Protein AF-A0A969GBA4-F1 (afdb_monomer_lite)

Radius of gyration: 30.05 Å; chains: 1; bounding box: 67×34×83 Å

Sequence (196 aa):
MVFKDVFKRFFGKTKKDKKVIQAEMKKKATQITMPNPDDYNVLELNAWTFQEGYANRLFYDEDATKSLKKVFWIIVSLLLLFVLLPTLNLINLNISRIMERSSEIGVRKAFGASSGNILVQFVFENVILTIIGGVIGFVLAFFLIQTINNSQALGNVVLQFNGIVFIYSLLICLIFGICRELFLRIECRKCRFRKR

Secondary structure (DSSP, 8-state):
-HHHHHHHHHS---HHHHHHHHHHHHHHHTT---S-TTT----------HHHHHHHHHH--S-HHHHHHHHHHHHHHHHHHHHHHHHHHHHHHHHHHHHHHHHHHHHHHHTT--HHHHHHHHHHHHHHHHHHHHHHHHHHHHHHHHHHHHTTTTTT-PPPP-HHHHHHHHHHHHHHHHHHHHHHHHHHHHGGG---

Structure (mmCIF, N/CA/C/O backbone):
data_AF-A0A969GBA4-F1
#
_entry.id   AF-A0A969GBA4-F1
#
loop_
_atom_site.group_PDB
_atom_site.id
_atom_site.type_symbol
_atom_site.label_atom_id
_atom_site.label_alt_id
_atom_site.label_comp_id
_atom_site.label_asym_id
_atom_site.label_entity_id
_atom_site.label_seq_id
_atom_site.pdbx_PDB_ins_code
_atom_site.Cartn_x
_atom_site.Cartn_y
_atom_site.Cartn_z
_atom_site.occupancy
_atom_site.B_iso_or_equiv
_atom_site.auth_seq_id
_atom_site.auth_comp_id
_atom_site.auth_asym_id
_atom_site.auth_atom_id
_atom_site.pdbx_PDB_model_num
ATOM 1 N N . MET A 1 1 ? 8.559 -18.495 -38.859 1.00 39.34 1 MET A N 1
ATOM 2 C CA . MET A 1 1 ? 9.531 -18.904 -37.815 1.00 39.34 1 MET A CA 1
ATOM 3 C C . MET A 1 1 ? 10.674 -17.891 -37.672 1.00 39.34 1 MET A C 1
ATOM 5 O O . MET A 1 1 ? 10.869 -17.392 -36.576 1.00 39.34 1 MET A O 1
ATOM 9 N N . VAL A 1 2 ? 11.298 -17.454 -38.775 1.00 39.62 2 VAL A N 1
ATOM 10 C CA . VAL A 1 2 ? 12.411 -16.471 -38.832 1.00 39.62 2 VAL A CA 1
ATOM 11 C C . VAL A 1 2 ? 12.137 -15.118 -38.144 1.00 39.62 2 VAL A C 1
ATOM 13 O O . VAL A 1 2 ? 13.010 -14.567 -37.481 1.00 39.62 2 VAL A O 1
ATOM 16 N N . PHE A 1 3 ? 10.914 -14.586 -38.235 1.00 30.77 3 PHE A N 1
ATOM 17 C CA . PHE A 1 3 ? 10.592 -13.259 -37.685 1.00 30.77 3 PHE A CA 1
ATOM 18 C C . PHE A 1 3 ? 10.602 -13.219 -36.146 1.00 30.77 3 PHE A C 1
ATOM 20 O O . PHE A 1 3 ? 10.960 -12.209 -35.547 1.00 30.77 3 PHE A O 1
ATOM 27 N N . LYS A 1 4 ? 10.274 -14.344 -35.493 1.00 37.69 4 LYS A N 1
ATOM 28 C CA . LYS A 1 4 ? 10.294 -14.461 -34.027 1.00 37.69 4 LYS A CA 1
ATOM 29 C C . LYS A 1 4 ? 11.730 -14.461 -33.497 1.00 37.69 4 LYS A C 1
ATOM 31 O O . LYS A 1 4 ? 11.980 -13.882 -32.446 1.00 37.69 4 LYS A O 1
ATOM 36 N N . ASP A 1 5 ? 12.665 -15.040 -34.251 1.00 39.09 5 ASP A N 1
ATOM 37 C CA . ASP A 1 5 ? 14.082 -15.094 -33.885 1.00 39.09 5 ASP A CA 1
ATOM 38 C C . ASP A 1 5 ? 14.785 -13.751 -34.085 1.00 39.09 5 ASP A C 1
ATOM 40 O O . ASP A 1 5 ? 15.557 -13.343 -33.222 1.00 39.09 5 ASP A O 1
ATOM 44 N N . VAL A 1 6 ? 14.461 -13.009 -35.150 1.00 44.44 6 VAL A N 1
ATOM 45 C CA . VAL A 1 6 ? 14.983 -11.646 -35.368 1.00 44.44 6 VAL A CA 1
ATOM 46 C C . VAL A 1 6 ? 14.449 -10.678 -34.309 1.00 44.44 6 VAL A C 1
ATOM 48 O O . VAL A 1 6 ? 15.215 -9.911 -33.726 1.00 44.44 6 VAL A O 1
ATOM 51 N N . PHE A 1 7 ? 13.159 -10.772 -33.978 1.00 38.28 7 PHE A N 1
ATOM 52 C CA . PHE A 1 7 ? 12.535 -9.940 -32.947 1.00 38.28 7 PHE A CA 1
ATOM 53 C C . PHE A 1 7 ? 13.077 -10.251 -31.539 1.00 38.28 7 PHE A C 1
ATOM 55 O O . PHE A 1 7 ? 13.309 -9.346 -30.739 1.00 38.28 7 PHE A O 1
ATOM 62 N N . LYS A 1 8 ? 13.371 -11.527 -31.253 1.00 42.00 8 LYS A N 1
ATOM 63 C CA . LYS A 1 8 ? 14.019 -11.975 -30.009 1.00 42.00 8 LYS A CA 1
ATOM 64 C C . LYS A 1 8 ? 15.491 -11.550 -29.924 1.00 42.00 8 LYS A C 1
ATOM 66 O O . LYS A 1 8 ? 15.971 -11.287 -28.826 1.00 42.00 8 LYS A O 1
ATOM 71 N N . ARG A 1 9 ? 16.179 -11.416 -31.066 1.00 46.94 9 ARG A N 1
ATOM 72 C CA . ARG A 1 9 ? 17.546 -10.870 -31.170 1.00 46.94 9 ARG A CA 1
ATOM 73 C C . ARG A 1 9 ? 17.597 -9.361 -30.914 1.00 46.94 9 ARG A C 1
ATOM 75 O O . ARG A 1 9 ? 18.563 -8.890 -30.328 1.00 46.94 9 ARG A O 1
ATOM 82 N N . PHE A 1 10 ? 16.553 -8.624 -31.303 1.00 47.62 10 PHE A N 1
ATOM 83 C CA . PHE A 1 10 ? 16.448 -7.176 -31.075 1.00 47.62 10 PHE A CA 1
ATOM 84 C C . PHE A 1 10 ? 15.979 -6.817 -29.651 1.00 47.62 10 PHE A C 1
ATOM 86 O O . PHE A 1 10 ? 16.410 -5.809 -29.099 1.00 47.62 10 PHE A O 1
ATOM 93 N N . PHE A 1 11 ? 15.149 -7.661 -29.023 1.00 44.03 11 PHE A N 1
ATOM 94 C CA . PHE A 1 11 ? 14.603 -7.453 -27.669 1.00 44.03 11 PHE A CA 1
ATOM 95 C C . PHE A 1 11 ? 15.148 -8.431 -26.606 1.00 44.03 11 PHE A C 1
ATOM 97 O O . PHE A 1 11 ? 14.464 -8.757 -25.631 1.00 44.03 11 PHE A O 1
ATOM 104 N N . GLY A 1 12 ? 16.390 -8.900 -26.762 1.00 43.38 12 GLY A N 1
ATOM 105 C CA . GLY A 1 12 ? 17.057 -9.819 -25.833 1.00 43.38 12 GLY A CA 1
ATOM 106 C C . GLY A 1 12 ? 17.284 -9.214 -24.440 1.00 43.38 12 GLY A C 1
ATOM 107 O O . GLY A 1 12 ? 18.330 -8.641 -24.151 1.00 43.38 12 GLY A O 1
ATOM 108 N N . LYS A 1 13 ? 16.306 -9.365 -23.541 1.00 50.34 13 LYS A N 1
ATOM 109 C CA . LYS A 1 13 ? 16.325 -8.908 -22.135 1.00 50.34 13 LYS A CA 1
ATOM 110 C C . LYS A 1 13 ? 17.279 -9.688 -21.200 1.00 50.34 13 LYS A C 1
ATOM 112 O O . LYS A 1 13 ? 17.087 -9.649 -19.986 1.00 50.34 13 LYS A O 1
ATOM 117 N N . THR A 1 14 ? 18.317 -10.375 -21.691 1.00 53.00 14 THR A N 1
ATOM 118 C CA . THR A 1 14 ? 19.176 -11.214 -20.826 1.00 53.00 14 THR A CA 1
ATOM 119 C C . THR A 1 14 ? 20.644 -10.789 -20.847 1.00 53.00 14 THR A C 1
ATOM 121 O O . THR A 1 14 ? 21.271 -10.686 -21.896 1.00 53.00 14 THR A O 1
ATOM 124 N N . LYS A 1 15 ? 21.243 -10.641 -19.652 1.00 52.56 15 LYS A N 1
ATOM 125 C CA . LYS A 1 15 ? 22.675 -10.331 -19.425 1.00 52.56 15 LYS A CA 1
ATOM 126 C C . LYS A 1 15 ? 23.659 -11.216 -20.218 1.00 52.56 15 LYS A C 1
ATOM 128 O O . LYS A 1 15 ? 24.798 -10.807 -20.425 1.00 52.56 15 LYS A O 1
ATOM 133 N N . LYS A 1 16 ? 23.242 -12.422 -20.627 1.00 51.09 16 LYS A N 1
ATOM 134 C CA . LYS A 1 16 ? 24.045 -13.393 -21.391 1.00 51.09 16 LYS A CA 1
ATOM 135 C C . LYS A 1 16 ? 24.177 -12.998 -22.871 1.00 51.09 16 LYS A C 1
ATOM 137 O O . LYS A 1 16 ? 25.260 -13.144 -23.427 1.00 51.09 16 LYS A O 1
ATOM 142 N N . ASP A 1 17 ? 23.143 -12.384 -23.446 1.00 57.28 17 ASP A N 1
ATOM 143 C CA . ASP A 1 17 ? 23.136 -11.902 -24.835 1.00 57.28 17 ASP A CA 1
ATOM 144 C C . ASP A 1 17 ? 23.978 -10.631 -24.988 1.00 57.28 17 ASP A C 1
ATOM 146 O O . ASP A 1 17 ? 24.640 -10.441 -26.003 1.00 57.28 17 ASP A O 1
ATOM 150 N N . LYS A 1 18 ? 24.062 -9.807 -23.933 1.00 58.81 18 LYS A N 1
ATOM 151 C CA . LYS A 1 18 ? 24.903 -8.601 -23.903 1.00 58.81 18 LYS A CA 1
ATOM 152 C C . LYS A 1 18 ? 26.374 -8.899 -24.221 1.00 58.81 18 LYS A C 1
ATOM 154 O O . LYS A 1 18 ? 26.982 -8.186 -25.009 1.00 58.81 18 LYS A O 1
ATOM 159 N N . LYS A 1 19 ? 26.942 -9.967 -23.643 1.00 59.25 19 LYS A N 1
ATOM 160 C CA . LYS A 1 19 ? 28.342 -10.364 -23.892 1.00 59.25 19 LYS A CA 1
ATOM 161 C C . LYS A 1 19 ? 28.553 -10.897 -25.312 1.00 59.25 19 LYS A C 1
ATOM 163 O O . LYS A 1 19 ? 29.585 -10.627 -25.915 1.00 59.25 19 LYS A O 1
ATOM 168 N N . VAL A 1 20 ? 27.575 -11.633 -25.842 1.00 62.16 20 VAL A N 1
ATOM 169 C CA . VAL A 1 20 ? 27.612 -12.186 -27.206 1.00 62.16 20 VAL A CA 1
ATOM 170 C C . VAL A 1 20 ? 27.523 -11.062 -28.242 1.00 62.16 20 VAL A C 1
ATOM 172 O O . VAL A 1 20 ? 28.333 -11.019 -29.161 1.00 62.16 20 VAL A O 1
ATOM 175 N N . ILE A 1 21 ? 26.623 -10.097 -28.035 1.00 63.34 21 ILE A N 1
ATOM 176 C CA . ILE A 1 21 ? 26.469 -8.915 -28.893 1.00 63.34 21 ILE A CA 1
ATOM 177 C C . ILE A 1 21 ? 27.715 -8.024 -28.816 1.00 63.34 21 ILE A C 1
ATOM 179 O O . ILE A 1 21 ? 28.197 -7.566 -29.844 1.00 63.34 21 ILE A O 1
ATOM 183 N N . GLN A 1 22 ? 28.304 -7.829 -27.631 1.00 63.09 22 GLN A N 1
ATOM 184 C CA . GLN A 1 22 ? 29.576 -7.106 -27.487 1.00 63.09 22 GLN A CA 1
ATOM 185 C C . GLN A 1 22 ? 30.725 -7.789 -28.243 1.00 63.09 22 GLN A C 1
ATOM 187 O O . GLN A 1 22 ? 31.524 -7.111 -28.887 1.00 63.09 22 GLN A O 1
ATOM 192 N N . ALA A 1 23 ? 30.794 -9.122 -28.208 1.00 63.12 23 ALA A N 1
ATOM 193 C CA . ALA A 1 23 ? 31.804 -9.883 -28.937 1.00 63.12 23 ALA A CA 1
ATOM 194 C C . ALA A 1 23 ? 31.592 -9.834 -30.463 1.00 63.12 23 ALA A C 1
ATOM 196 O O . ALA A 1 23 ? 32.564 -9.690 -31.203 1.00 63.12 23 ALA A O 1
ATOM 197 N N . GLU A 1 24 ? 30.346 -9.911 -30.944 1.00 65.69 24 GLU A N 1
ATOM 198 C CA . GLU A 1 24 ? 30.012 -9.753 -32.369 1.00 65.69 24 GLU A CA 1
ATOM 199 C C . GLU A 1 24 ? 30.285 -8.325 -32.868 1.00 65.69 24 GLU A C 1
ATOM 201 O O . GLU A 1 24 ? 30.858 -8.153 -33.944 1.00 65.69 24 GLU A O 1
ATOM 206 N N . MET A 1 25 ? 29.947 -7.303 -32.076 1.00 63.03 25 MET A N 1
ATOM 207 C CA . MET A 1 25 ? 30.202 -5.897 -32.407 1.00 63.03 25 MET A CA 1
ATOM 208 C C . MET A 1 25 ? 31.697 -5.584 -32.422 1.00 63.03 25 MET A C 1
ATOM 210 O O . MET A 1 25 ? 32.155 -4.939 -33.356 1.00 63.03 25 MET A O 1
ATOM 214 N N . LYS A 1 26 ? 32.484 -6.105 -31.468 1.00 63.78 26 LYS A N 1
ATOM 215 C CA . LYS A 1 26 ? 33.948 -5.949 -31.468 1.00 63.78 26 LYS A CA 1
ATOM 216 C C . LYS A 1 26 ? 34.597 -6.623 -32.681 1.00 63.78 26 LYS A C 1
ATOM 218 O O . LYS A 1 26 ? 35.508 -6.053 -33.265 1.00 63.78 26 LYS A O 1
ATOM 223 N N . LYS A 1 27 ? 34.098 -7.794 -33.102 1.00 65.50 27 LYS A N 1
ATOM 224 C CA . LYS A 1 27 ? 34.557 -8.484 -34.324 1.00 65.50 27 LYS A CA 1
ATOM 225 C C . LYS A 1 27 ? 34.218 -7.716 -35.604 1.00 65.50 27 LYS A C 1
ATOM 227 O O . LYS A 1 27 ? 35.032 -7.685 -36.519 1.00 65.50 27 LYS A O 1
ATOM 232 N N . LYS A 1 28 ? 33.033 -7.099 -35.673 1.00 63.97 28 LYS A N 1
ATOM 233 C CA . LYS A 1 28 ? 32.628 -6.257 -36.812 1.00 63.97 28 LYS A CA 1
ATOM 234 C C . LYS A 1 28 ? 33.318 -4.891 -36.815 1.00 63.97 28 LYS A C 1
ATOM 236 O O . LYS A 1 28 ? 33.573 -4.369 -37.891 1.00 63.97 28 LYS A O 1
ATOM 241 N N . ALA A 1 29 ? 33.688 -4.356 -35.649 1.00 59.38 29 ALA A N 1
ATOM 242 C CA . ALA A 1 29 ? 34.478 -3.128 -35.519 1.00 59.38 29 ALA A CA 1
ATOM 243 C C . ALA A 1 29 ? 35.807 -3.218 -36.275 1.00 59.38 29 ALA A C 1
ATOM 245 O O . ALA A 1 29 ? 36.199 -2.278 -36.951 1.00 59.38 29 ALA A O 1
ATOM 246 N N . THR A 1 30 ? 36.476 -4.373 -36.192 1.00 61.00 30 THR A N 1
ATOM 247 C CA . THR A 1 30 ? 37.782 -4.617 -36.824 1.00 61.00 30 THR A CA 1
ATOM 248 C C . THR A 1 30 ? 37.711 -4.671 -38.354 1.00 61.00 30 THR A C 1
ATOM 250 O O . THR A 1 30 ? 38.740 -4.590 -39.011 1.00 61.00 30 THR A O 1
ATOM 253 N N . GLN A 1 31 ? 36.513 -4.808 -38.934 1.00 63.72 31 GLN A N 1
ATOM 254 C CA . GLN A 1 31 ? 36.308 -4.839 -40.387 1.00 63.72 31 GLN A CA 1
ATOM 255 C C . GLN A 1 31 ? 35.983 -3.463 -40.984 1.00 63.72 31 GLN A C 1
ATOM 257 O O . GLN A 1 31 ? 35.953 -3.330 -42.205 1.00 63.72 31 GLN A O 1
ATOM 262 N N . ILE A 1 32 ? 35.738 -2.443 -40.156 1.00 63.88 32 ILE A N 1
ATOM 263 C CA . ILE A 1 32 ? 35.467 -1.081 -40.620 1.00 63.88 32 ILE A CA 1
ATOM 264 C C . ILE A 1 32 ? 36.809 -0.349 -40.716 1.00 63.88 32 ILE A C 1
ATOM 266 O O . ILE A 1 32 ? 37.387 0.047 -39.708 1.00 63.88 32 ILE A O 1
ATOM 270 N N . THR A 1 33 ? 37.323 -0.185 -41.932 1.00 58.72 33 THR A N 1
ATOM 271 C CA . THR A 1 33 ? 38.502 0.647 -42.205 1.00 58.72 33 THR A CA 1
ATOM 272 C C . THR A 1 33 ? 38.154 2.120 -42.003 1.00 58.72 33 THR A C 1
ATOM 274 O O . THR A 1 33 ? 37.189 2.614 -42.589 1.00 58.72 33 THR A O 1
ATOM 277 N N . MET A 1 34 ? 38.924 2.817 -41.166 1.00 60.12 34 MET A N 1
ATOM 278 C CA . MET A 1 34 ? 38.710 4.233 -40.862 1.00 60.12 34 MET A CA 1
ATOM 279 C C . MET A 1 34 ? 39.123 5.089 -42.073 1.00 60.12 34 MET A C 1
ATOM 281 O O . MET A 1 34 ? 40.229 4.899 -42.575 1.00 60.12 34 MET A O 1
ATOM 285 N N . PRO A 1 35 ? 38.276 6.018 -42.556 1.00 60.31 35 PRO A N 1
ATOM 286 C CA . PRO A 1 35 ? 38.601 6.835 -43.723 1.00 60.31 35 PRO A CA 1
ATOM 287 C C . PRO A 1 35 ? 39.723 7.864 -43.493 1.00 60.31 35 PRO A C 1
ATOM 289 O O . PRO A 1 35 ? 40.278 8.342 -44.476 1.00 60.31 35 PRO A O 1
ATOM 292 N N . ASN A 1 36 ? 40.062 8.208 -42.241 1.00 59.12 36 ASN A N 1
ATOM 293 C CA . ASN A 1 36 ? 41.145 9.145 -41.919 1.00 59.12 36 ASN A CA 1
ATOM 294 C C . ASN A 1 36 ? 41.879 8.738 -40.616 1.00 59.12 36 ASN A C 1
ATOM 296 O O . ASN A 1 36 ? 41.303 8.905 -39.538 1.00 59.12 36 ASN A O 1
ATOM 300 N N . PRO A 1 37 ? 43.100 8.171 -40.686 1.00 60.78 37 PRO A N 1
ATOM 301 C CA . PRO A 1 37 ? 43.845 7.687 -39.516 1.00 60.78 37 PRO A CA 1
ATOM 302 C C . PRO A 1 37 ? 44.414 8.782 -38.601 1.00 60.78 37 PRO A C 1
ATOM 304 O O . PRO A 1 37 ? 44.716 8.486 -37.451 1.00 60.78 37 PRO A O 1
ATOM 307 N N . ASP A 1 38 ? 44.567 10.019 -39.086 1.00 61.66 38 ASP A N 1
ATOM 308 C CA . ASP A 1 38 ? 45.296 11.074 -38.360 1.00 61.66 38 ASP A CA 1
ATOM 309 C C . ASP A 1 38 ? 44.431 11.845 -37.342 1.00 61.66 38 ASP A C 1
ATOM 311 O O . ASP A 1 38 ? 44.957 12.398 -36.376 1.00 61.66 38 ASP A O 1
ATOM 315 N N . ASP A 1 39 ? 43.102 11.843 -37.509 1.00 57.78 39 ASP A N 1
ATOM 316 C CA . ASP A 1 39 ? 42.168 12.558 -36.621 1.00 57.78 39 ASP A CA 1
ATOM 317 C C . ASP A 1 39 ? 41.603 11.677 -35.490 1.00 57.78 39 ASP A C 1
ATOM 319 O O . ASP A 1 39 ? 41.188 12.184 -34.445 1.00 57.78 39 ASP A O 1
ATOM 323 N N . TYR A 1 40 ? 41.562 10.350 -35.677 1.00 53.66 40 TYR A N 1
ATOM 324 C CA . TYR A 1 40 ? 40.877 9.428 -34.764 1.00 53.66 40 TYR A CA 1
ATOM 325 C C . TYR A 1 40 ? 41.647 8.108 -34.594 1.00 53.66 40 TYR A C 1
ATOM 327 O O . TYR A 1 40 ? 41.654 7.258 -35.479 1.00 53.66 40 TYR A O 1
ATOM 335 N N . ASN A 1 41 ? 42.231 7.897 -33.408 1.00 58.00 41 ASN A N 1
ATOM 336 C CA . ASN A 1 41 ? 43.074 6.728 -33.105 1.00 58.00 41 ASN A CA 1
ATOM 337 C C . ASN A 1 41 ? 42.337 5.551 -32.434 1.00 58.00 41 ASN A C 1
ATOM 339 O O . ASN A 1 41 ? 42.910 4.472 -32.281 1.00 58.00 41 ASN A O 1
ATOM 343 N N . VAL A 1 42 ? 41.082 5.731 -32.006 1.00 57.47 42 VAL A N 1
ATOM 344 C CA . VAL A 1 42 ? 40.308 4.701 -31.293 1.00 57.47 42 VAL A CA 1
ATOM 345 C C . VAL A 1 42 ? 38.846 4.696 -31.735 1.00 57.47 42 VAL A C 1
ATOM 347 O O . VAL A 1 42 ? 38.196 5.735 -31.806 1.00 57.47 42 VAL A O 1
ATOM 350 N N . LEU A 1 43 ? 38.317 3.505 -32.025 1.00 58.00 43 LEU A N 1
ATOM 351 C CA . LEU A 1 43 ? 36.926 3.299 -32.434 1.00 58.00 43 LEU A CA 1
ATOM 352 C C . LEU A 1 43 ? 36.213 2.498 -31.339 1.00 58.00 43 LEU A C 1
ATOM 354 O O . LEU A 1 43 ? 36.243 1.265 -31.310 1.00 58.00 43 LEU A O 1
ATOM 358 N N . GLU A 1 44 ? 35.617 3.212 -30.384 1.00 57.31 44 GLU A N 1
ATOM 359 C CA . GLU A 1 44 ? 34.934 2.611 -29.238 1.00 57.31 44 GLU A CA 1
ATOM 360 C C . GLU A 1 44 ? 33.492 2.222 -29.580 1.00 57.31 44 GLU A C 1
ATOM 362 O O . GLU A 1 44 ? 32.548 3.006 -29.469 1.00 57.31 44 GLU A O 1
ATOM 367 N N . LEU A 1 45 ? 33.297 0.966 -29.989 1.00 59.00 45 LEU A N 1
ATOM 368 C CA . LEU A 1 45 ? 31.958 0.406 -30.158 1.00 59.00 45 LEU A CA 1
ATOM 369 C C . LEU A 1 45 ? 31.411 -0.096 -28.823 1.00 59.00 45 LEU A C 1
ATOM 371 O O . LEU A 1 45 ? 31.670 -1.219 -28.385 1.00 59.00 45 LEU A O 1
ATOM 375 N N . ASN A 1 46 ? 30.593 0.740 -28.199 1.00 61.38 46 ASN A N 1
ATOM 376 C CA . ASN A 1 46 ? 29.931 0.432 -26.945 1.00 61.38 46 ASN A CA 1
ATOM 377 C C . ASN A 1 46 ? 28.513 -0.116 -27.181 1.00 61.38 46 ASN A C 1
ATOM 379 O O . ASN A 1 46 ? 27.598 0.609 -27.561 1.00 61.38 46 ASN A O 1
ATOM 383 N N . ALA A 1 47 ? 28.293 -1.410 -26.921 1.00 62.69 47 ALA A N 1
ATOM 384 C CA . ALA A 1 47 ? 26.953 -2.013 -26.947 1.00 62.69 47 ALA A CA 1
ATOM 385 C C . ALA A 1 47 ? 26.234 -1.794 -25.603 1.00 62.69 47 ALA A C 1
ATOM 387 O O . ALA A 1 47 ? 26.067 -2.720 -24.798 1.00 62.69 47 ALA A O 1
ATOM 388 N N . TRP A 1 48 ? 25.880 -0.541 -25.321 1.00 63.47 48 TRP A N 1
ATOM 389 C CA . TRP A 1 48 ? 25.118 -0.179 -24.130 1.00 63.47 48 TRP A CA 1
ATOM 390 C C . TRP A 1 48 ? 23.651 -0.574 -24.273 1.00 63.47 48 TRP A C 1
ATOM 392 O O . TRP A 1 48 ? 23.046 -0.473 -25.339 1.00 63.47 48 TRP A O 1
ATOM 402 N N . THR A 1 49 ? 23.054 -1.005 -23.166 1.00 68.56 49 THR A N 1
ATOM 403 C CA . THR A 1 49 ? 21.593 -1.114 -23.086 1.00 68.56 49 THR A CA 1
ATOM 404 C C . THR A 1 49 ? 20.968 0.280 -22.982 1.00 68.56 49 THR A C 1
ATOM 406 O O . THR A 1 49 ? 21.621 1.218 -22.528 1.00 68.56 49 THR A O 1
ATOM 409 N N . PHE A 1 50 ? 19.688 0.429 -23.340 1.00 73.94 50 PHE A N 1
ATOM 410 C CA . PHE A 1 50 ? 18.971 1.710 -23.214 1.00 73.94 50 PHE A CA 1
ATOM 411 C C . PHE A 1 50 ? 19.122 2.337 -21.815 1.00 73.94 50 PHE A C 1
ATOM 413 O O . PHE A 1 50 ? 19.351 3.536 -21.684 1.00 73.94 50 PHE A O 1
ATOM 420 N N . GLN A 1 51 ? 19.066 1.507 -20.768 1.00 68.50 51 GLN A N 1
ATOM 421 C CA . GLN A 1 51 ? 19.216 1.941 -19.377 1.00 68.50 51 GLN A CA 1
ATOM 422 C C . GLN A 1 51 ? 20.636 2.422 -19.057 1.00 68.50 51 GLN A C 1
ATOM 424 O O . GLN A 1 51 ? 20.804 3.405 -18.343 1.00 68.50 51 GLN A O 1
ATOM 429 N N . GLU A 1 52 ? 21.656 1.748 -19.587 1.00 70.69 52 GLU A N 1
ATOM 430 C CA . GLU A 1 52 ? 23.058 2.139 -19.407 1.00 70.69 52 GLU A CA 1
ATOM 431 C C . GLU A 1 52 ? 23.384 3.416 -20.176 1.00 70.69 52 GLU A C 1
ATOM 433 O O . GLU A 1 52 ? 24.049 4.284 -19.627 1.00 70.69 52 GLU A O 1
ATOM 438 N N . GLY A 1 53 ? 22.861 3.573 -21.396 1.00 73.25 53 GLY A N 1
ATOM 439 C CA . GLY A 1 53 ? 23.018 4.800 -22.176 1.00 73.25 53 GLY A CA 1
ATOM 440 C C . GLY A 1 53 ? 22.330 5.999 -21.520 1.00 73.25 53 GLY A C 1
ATOM 441 O O . GLY A 1 53 ? 22.903 7.084 -21.460 1.00 73.25 53 GLY A O 1
ATOM 442 N N . TYR A 1 54 ? 21.130 5.804 -20.963 1.00 77.50 54 TYR A N 1
ATOM 443 C CA . TYR A 1 54 ? 20.443 6.850 -20.203 1.00 77.50 54 TYR A CA 1
ATOM 444 C C . TYR A 1 54 ? 21.206 7.223 -18.923 1.00 77.50 54 TYR A C 1
ATOM 446 O O . TYR A 1 54 ? 21.424 8.402 -18.652 1.00 77.50 54 TYR A O 1
ATOM 454 N N . ALA A 1 55 ? 21.675 6.228 -18.165 1.00 78.56 55 ALA A N 1
ATOM 455 C CA . ALA A 1 55 ? 22.453 6.464 -16.954 1.00 78.56 55 ALA A CA 1
ATOM 456 C C . ALA A 1 55 ? 23.812 7.123 -17.244 1.00 78.56 55 ALA A C 1
ATOM 458 O O . ALA A 1 55 ? 24.237 8.002 -16.499 1.00 78.56 55 ALA A O 1
ATOM 459 N N . ASN A 1 56 ? 24.488 6.729 -18.323 1.00 78.56 56 ASN A N 1
ATOM 460 C CA . ASN A 1 56 ? 25.757 7.321 -18.730 1.00 78.56 56 ASN A CA 1
ATOM 461 C C . ASN A 1 56 ? 25.584 8.784 -19.158 1.00 78.56 56 ASN A C 1
ATOM 463 O O . ASN A 1 56 ? 26.338 9.628 -18.696 1.00 78.56 56 ASN A O 1
ATOM 467 N N . ARG A 1 57 ? 24.533 9.126 -19.916 1.00 79.69 57 ARG A N 1
ATOM 468 C CA . ARG A 1 57 ? 24.241 10.530 -20.265 1.00 79.69 57 ARG A CA 1
ATOM 469 C C . ARG A 1 57 ? 23.994 11.429 -19.053 1.00 79.69 57 ARG A C 1
ATOM 471 O O . ARG A 1 57 ? 24.274 12.617 -19.130 1.00 79.69 57 ARG A O 1
ATOM 478 N N . LEU A 1 58 ? 23.474 10.876 -17.957 1.00 80.69 58 LEU A N 1
ATOM 479 C CA . LEU A 1 58 ? 23.231 11.624 -16.721 1.00 80.69 58 LEU A CA 1
ATOM 480 C C . LEU A 1 58 ? 24.496 11.836 -15.874 1.00 80.69 58 LEU A C 1
ATOM 482 O O . LEU A 1 58 ? 24.607 12.868 -15.222 1.00 80.69 58 LEU A O 1
ATOM 486 N N . PHE A 1 59 ? 25.420 10.869 -15.845 1.00 77.69 59 PHE A N 1
ATOM 487 C CA . PHE A 1 59 ? 26.567 10.872 -14.917 1.00 77.69 59 PHE A CA 1
ATOM 488 C C . PHE A 1 59 ? 27.945 10.934 -15.594 1.00 77.69 59 PHE A C 1
ATOM 490 O O . PHE A 1 59 ? 28.938 10.993 -14.878 1.00 77.69 59 PHE A O 1
ATOM 497 N N . TYR A 1 60 ? 27.993 10.897 -16.931 1.00 71.38 60 TYR A N 1
ATOM 498 C CA . TYR A 1 60 ? 29.174 10.988 -17.804 1.00 71.38 60 TYR A CA 1
ATOM 499 C C . TYR A 1 60 ? 30.406 10.239 -17.259 1.00 71.38 60 TYR A C 1
ATOM 501 O O . TYR A 1 60 ? 31.498 10.784 -17.144 1.00 71.38 60 TYR A O 1
ATOM 509 N N . ASP A 1 61 ? 30.195 8.984 -16.852 1.00 72.94 61 ASP A N 1
ATOM 510 C CA . ASP A 1 61 ? 31.227 8.115 -16.268 1.00 72.94 61 ASP A CA 1
ATOM 511 C C . ASP A 1 61 ? 31.852 7.246 -17.372 1.00 72.94 61 ASP A C 1
ATOM 513 O O . ASP A 1 61 ? 31.172 6.896 -18.337 1.00 72.94 61 ASP A O 1
ATOM 517 N N . GLU A 1 62 ? 33.112 6.846 -17.226 1.00 67.62 62 GLU A N 1
ATOM 518 C CA . GLU A 1 62 ? 33.819 6.021 -18.222 1.00 67.62 62 GLU A CA 1
ATOM 519 C C . GLU A 1 62 ? 33.163 4.627 -18.350 1.00 67.62 62 GLU A C 1
ATOM 521 O O . GLU A 1 62 ? 33.028 4.063 -19.435 1.00 67.62 62 GLU A O 1
ATOM 526 N N . ASP A 1 63 ? 32.611 4.115 -17.241 1.00 73.94 63 ASP A N 1
ATOM 527 C CA . ASP A 1 63 ? 31.871 2.855 -17.191 1.00 73.94 63 ASP A CA 1
ATOM 528 C C . ASP A 1 63 ? 30.352 3.072 -17.085 1.00 73.94 63 ASP A C 1
ATOM 530 O O . ASP A 1 63 ? 29.800 3.264 -15.995 1.00 73.94 63 ASP A O 1
ATOM 534 N N . ALA A 1 64 ? 29.617 2.870 -18.184 1.00 71.44 64 ALA A N 1
ATOM 535 C CA . ALA A 1 64 ? 28.147 2.948 -18.192 1.00 71.44 64 ALA A CA 1
ATOM 536 C C . ALA A 1 64 ? 27.454 2.002 -17.176 1.00 71.44 64 ALA A C 1
ATOM 538 O O . ALA A 1 64 ? 26.336 2.257 -16.719 1.00 71.44 64 ALA A O 1
ATOM 539 N N . THR A 1 65 ? 28.123 0.916 -16.761 1.00 75.12 65 THR A N 1
ATOM 540 C CA . THR A 1 65 ? 27.610 -0.001 -15.724 1.00 75.12 65 THR A CA 1
ATOM 541 C C . THR A 1 65 ? 27.682 0.580 -14.308 1.00 75.12 65 THR A C 1
ATOM 543 O O . THR A 1 65 ? 26.821 0.268 -13.478 1.00 75.12 65 THR A O 1
ATOM 546 N N . LYS A 1 66 ? 28.671 1.439 -14.017 1.00 80.19 66 LYS A N 1
ATOM 547 C CA . LYS A 1 66 ? 28.776 2.156 -12.738 1.00 80.19 66 LYS A CA 1
ATOM 548 C C . LYS A 1 66 ? 27.703 3.236 -12.652 1.00 80.19 66 LYS A C 1
ATOM 550 O O . LYS A 1 66 ? 27.026 3.319 -11.626 1.00 80.19 66 LYS A O 1
ATOM 555 N N . SER A 1 67 ? 27.468 3.977 -13.737 1.00 81.50 67 SER A N 1
ATOM 556 C CA . SER A 1 67 ? 26.393 4.976 -13.817 1.00 81.50 67 SER A CA 1
ATOM 557 C C . SER A 1 67 ? 25.019 4.354 -13.555 1.00 81.50 67 SER A C 1
ATOM 559 O O . SER A 1 67 ? 24.239 4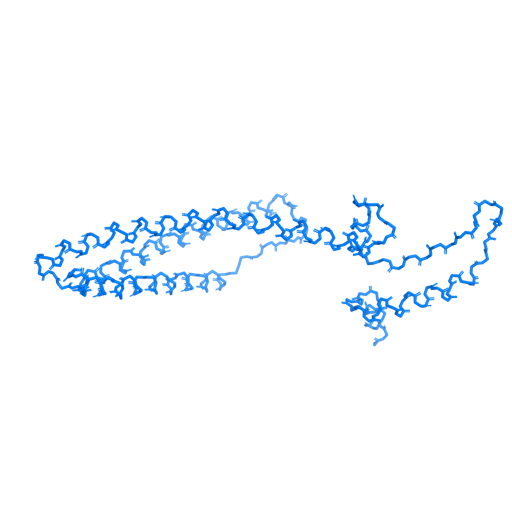.889 -12.769 1.00 81.50 67 SER A O 1
ATOM 561 N N . LEU A 1 68 ? 24.736 3.179 -14.135 1.00 81.44 68 LEU A N 1
ATOM 562 C CA . LEU A 1 68 ? 23.469 2.476 -13.906 1.00 81.44 68 LEU A CA 1
ATOM 563 C C . LEU A 1 68 ? 23.280 2.095 -12.433 1.00 81.44 68 LEU A C 1
ATOM 565 O O . LEU A 1 68 ? 22.195 2.290 -11.885 1.00 81.44 68 LEU A O 1
ATOM 569 N N . LYS A 1 69 ? 24.327 1.586 -11.768 1.00 83.94 69 LYS A N 1
ATOM 570 C CA . LYS A 1 69 ? 24.267 1.278 -10.330 1.00 83.94 69 LYS A CA 1
ATOM 571 C C . LYS A 1 69 ? 24.011 2.533 -9.490 1.00 83.94 69 LYS A C 1
ATOM 573 O O . LYS A 1 69 ? 23.215 2.460 -8.558 1.00 83.94 69 LYS A O 1
ATOM 578 N N . LYS A 1 70 ? 24.644 3.667 -9.819 1.00 83.88 70 LYS A N 1
ATOM 579 C CA . LYS A 1 70 ? 24.438 4.954 -9.128 1.00 83.88 70 LYS A CA 1
ATOM 580 C C . LYS A 1 70 ? 22.985 5.428 -9.251 1.00 83.88 70 LYS A C 1
ATOM 582 O O . LYS A 1 70 ? 22.346 5.662 -8.230 1.00 83.88 70 LYS A O 1
ATOM 587 N N . VAL A 1 71 ? 22.437 5.474 -10.471 1.00 85.81 71 VAL A N 1
ATOM 588 C CA . VAL A 1 71 ? 21.021 5.821 -10.724 1.00 85.81 71 VAL A CA 1
ATOM 589 C C . VAL A 1 71 ? 20.087 4.917 -9.929 1.00 85.81 71 VAL A C 1
ATOM 591 O O . VAL A 1 71 ? 19.167 5.395 -9.270 1.00 85.81 71 VAL A O 1
ATOM 594 N N . PHE A 1 72 ? 20.335 3.607 -9.970 1.00 86.19 72 PHE A N 1
ATOM 595 C CA . PHE A 1 72 ? 19.503 2.636 -9.274 1.00 86.19 72 PHE A CA 1
ATOM 596 C C . PHE A 1 72 ? 19.484 2.883 -7.760 1.00 86.19 72 PHE A C 1
ATOM 598 O O . PHE A 1 72 ? 18.409 2.936 -7.169 1.00 86.19 72 PHE A O 1
ATOM 605 N N . TRP A 1 73 ? 20.646 3.104 -7.140 1.00 87.88 73 TRP A N 1
ATOM 606 C CA . TRP A 1 73 ? 20.732 3.413 -5.710 1.00 87.88 73 TRP A CA 1
ATOM 607 C C . TRP A 1 73 ? 20.057 4.733 -5.336 1.00 87.88 73 TRP A C 1
ATOM 609 O O . TRP A 1 73 ? 19.391 4.790 -4.305 1.00 87.88 73 TRP A O 1
ATOM 619 N N . ILE A 1 74 ? 20.172 5.769 -6.172 1.00 89.25 74 ILE A N 1
ATOM 620 C CA . ILE A 1 74 ? 19.493 7.054 -5.948 1.00 89.25 74 ILE A CA 1
ATOM 621 C C . ILE A 1 74 ? 17.973 6.866 -5.975 1.00 89.25 74 ILE A C 1
ATOM 623 O O . ILE A 1 74 ? 17.287 7.300 -5.053 1.00 89.25 74 ILE A O 1
ATOM 627 N N . ILE A 1 75 ? 17.447 6.175 -6.992 1.00 89.12 75 ILE A N 1
ATOM 628 C CA . ILE A 1 75 ? 16.005 5.923 -7.122 1.00 89.12 75 ILE A CA 1
ATOM 629 C C . ILE A 1 75 ? 15.495 5.079 -5.952 1.00 89.12 75 ILE A C 1
ATOM 631 O O . ILE A 1 75 ? 14.470 5.411 -5.365 1.00 89.12 75 ILE A O 1
ATOM 635 N N . VAL A 1 76 ? 16.208 4.012 -5.581 1.00 91.31 76 VAL A N 1
ATOM 636 C CA . VAL A 1 76 ? 15.822 3.158 -4.448 1.00 91.31 76 VAL A CA 1
ATOM 637 C C . VAL A 1 76 ? 15.836 3.941 -3.136 1.00 91.31 76 VAL A C 1
ATOM 639 O O . VAL A 1 76 ? 14.891 3.825 -2.361 1.00 91.31 76 VAL A O 1
ATOM 642 N N . SER A 1 77 ? 16.862 4.762 -2.900 1.00 91.81 77 SER A N 1
ATOM 643 C CA . SER A 1 77 ? 16.950 5.612 -1.707 1.00 91.81 77 SER A CA 1
ATOM 644 C C . SER A 1 77 ? 15.784 6.602 -1.634 1.00 91.81 77 SER A C 1
ATOM 646 O O . SER A 1 77 ? 15.122 6.720 -0.603 1.00 91.81 77 SER A O 1
ATOM 648 N N . LEU A 1 78 ? 15.464 7.249 -2.759 1.00 92.94 78 LEU A N 1
ATOM 649 C CA . LEU A 1 78 ? 14.345 8.180 -2.850 1.00 92.94 78 LEU A CA 1
ATOM 650 C C . LEU A 1 78 ? 13.007 7.478 -2.584 1.00 92.94 78 LEU A C 1
ATOM 652 O O . LEU A 1 78 ? 12.225 7.941 -1.759 1.00 92.94 78 LEU A O 1
ATOM 656 N N . LEU A 1 79 ? 12.759 6.338 -3.236 1.00 94.25 79 LEU A N 1
ATOM 657 C CA . LEU A 1 79 ? 11.548 5.542 -3.027 1.00 94.25 79 LEU A CA 1
ATOM 658 C C . LEU A 1 79 ? 11.405 5.099 -1.570 1.00 94.25 79 LEU A C 1
ATOM 660 O O . LEU A 1 79 ? 10.306 5.150 -1.021 1.00 94.25 79 LEU A O 1
ATOM 664 N N . LEU A 1 80 ? 12.510 4.704 -0.933 1.00 94.19 80 LEU A N 1
ATOM 665 C CA . LEU A 1 80 ? 12.506 4.315 0.471 1.00 94.19 80 LEU A CA 1
ATOM 666 C C . LEU A 1 80 ? 12.078 5.486 1.361 1.00 94.19 80 LEU A C 1
ATOM 668 O O . LEU A 1 80 ? 11.193 5.310 2.193 1.00 94.19 80 LEU A O 1
ATOM 672 N N . LEU A 1 81 ? 12.621 6.685 1.140 1.00 93.94 81 LEU A N 1
ATOM 673 C CA . LEU A 1 81 ? 12.250 7.891 1.888 1.00 93.94 81 LEU A CA 1
ATOM 674 C C . LEU A 1 81 ? 10.764 8.243 1.686 1.00 93.94 81 LEU A C 1
ATOM 676 O O . LEU A 1 81 ? 10.040 8.476 2.656 1.00 93.94 81 LEU A O 1
ATOM 680 N N . PHE A 1 82 ? 10.280 8.186 0.443 1.00 94.88 82 PHE A N 1
ATOM 681 C CA . PHE A 1 82 ? 8.877 8.447 0.103 1.00 94.88 82 PHE A CA 1
ATOM 682 C C . PHE A 1 82 ? 7.894 7.481 0.770 1.00 94.88 82 PHE A C 1
ATOM 684 O O . PHE A 1 82 ? 6.791 7.889 1.120 1.00 94.88 82 PHE A O 1
ATOM 691 N N . VAL A 1 83 ? 8.275 6.217 0.961 1.00 93.75 83 VAL A N 1
ATOM 692 C CA . VAL A 1 83 ? 7.456 5.214 1.664 1.00 93.75 83 VAL A CA 1
ATOM 693 C C . VAL A 1 83 ? 7.569 5.373 3.185 1.00 93.75 83 VAL A C 1
ATOM 695 O O . VAL A 1 83 ? 6.618 5.098 3.921 1.00 93.75 83 VAL A O 1
ATOM 698 N N . LEU A 1 84 ? 8.703 5.862 3.685 1.00 94.12 84 LEU A N 1
ATOM 699 C CA . LEU A 1 84 ? 8.965 5.989 5.117 1.00 94.12 84 LEU A CA 1
ATOM 700 C C . LEU A 1 84 ? 8.100 7.086 5.765 1.00 94.12 84 LEU A C 1
ATOM 702 O O . LEU A 1 84 ? 7.525 6.879 6.831 1.00 94.12 84 LEU A O 1
ATOM 706 N N . LEU A 1 85 ? 7.917 8.222 5.090 1.00 93.81 85 LEU A N 1
ATOM 707 C CA . LEU A 1 85 ? 7.084 9.324 5.592 1.00 93.81 85 LEU A CA 1
ATOM 708 C C . LEU A 1 85 ? 5.624 8.918 5.903 1.00 93.81 85 LEU A C 1
ATOM 710 O O . LEU A 1 85 ? 5.186 9.102 7.044 1.00 93.81 85 LEU A O 1
ATOM 714 N N . PRO A 1 86 ? 4.850 8.338 4.962 1.00 94.44 86 PRO A N 1
ATOM 715 C CA . PRO A 1 86 ? 3.479 7.928 5.240 1.00 94.44 86 PRO A CA 1
ATOM 716 C C . PRO A 1 86 ? 3.407 6.751 6.213 1.00 94.44 86 PRO A C 1
ATOM 718 O O . PRO A 1 86 ? 2.442 6.666 6.967 1.00 94.44 86 PRO A O 1
ATOM 721 N N . THR A 1 87 ? 4.403 5.860 6.244 1.00 94.88 87 THR A N 1
ATOM 722 C CA . THR A 1 87 ? 4.386 4.709 7.162 1.00 94.88 87 THR A CA 1
ATOM 723 C C . THR A 1 87 ? 4.577 5.131 8.616 1.00 94.88 87 THR A C 1
ATOM 725 O O . THR A 1 87 ? 3.813 4.675 9.463 1.00 94.88 87 THR A O 1
ATOM 728 N N . LEU A 1 88 ? 5.497 6.054 8.918 1.00 94.69 88 LEU A N 1
ATOM 729 C CA . LEU A 1 88 ? 5.636 6.609 10.271 1.00 94.69 88 LEU A CA 1
ATOM 730 C C . LEU A 1 88 ? 4.358 7.316 10.732 1.00 94.69 88 LEU A C 1
ATOM 732 O O . LEU A 1 88 ? 3.895 7.099 11.853 1.00 94.69 88 LEU A O 1
ATOM 736 N N . ASN A 1 89 ? 3.748 8.113 9.853 1.00 94.44 89 ASN A N 1
ATOM 737 C CA . ASN A 1 89 ? 2.486 8.778 10.165 1.00 94.44 89 ASN A CA 1
ATOM 738 C C . ASN A 1 89 ? 1.362 7.761 10.433 1.00 94.44 89 ASN A C 1
ATOM 740 O O . ASN A 1 89 ? 0.623 7.871 11.411 1.00 94.44 89 ASN A O 1
ATOM 744 N N . LEU A 1 90 ? 1.269 6.721 9.601 1.00 91.81 90 LEU A N 1
ATOM 745 C CA . LEU A 1 90 ? 0.288 5.653 9.766 1.00 91.81 90 LEU A CA 1
ATOM 746 C C . LEU A 1 90 ? 0.483 4.896 11.089 1.00 91.81 90 LEU A C 1
ATOM 748 O O . LEU A 1 90 ? -0.502 4.550 11.737 1.00 91.81 90 LEU A O 1
ATOM 752 N N . ILE A 1 91 ? 1.729 4.650 11.510 1.00 91.75 91 ILE A N 1
ATOM 753 C CA . ILE A 1 91 ? 2.039 4.003 12.794 1.00 91.75 91 ILE A CA 1
ATOM 754 C C . ILE A 1 91 ? 1.530 4.861 13.956 1.00 91.75 91 ILE A C 1
ATOM 756 O O . ILE A 1 91 ? 0.794 4.352 14.802 1.00 91.75 91 ILE A O 1
ATOM 760 N N . ASN A 1 92 ? 1.844 6.159 13.965 1.00 91.38 92 ASN A N 1
ATOM 761 C CA . ASN A 1 92 ? 1.418 7.071 15.031 1.00 91.38 92 ASN A CA 1
ATOM 762 C C . ASN A 1 92 ? -0.113 7.162 15.127 1.00 91.38 92 ASN A C 1
ATOM 764 O O . ASN A 1 92 ? -0.680 7.032 16.214 1.00 91.38 92 ASN A O 1
ATOM 768 N N . LEU A 1 93 ? -0.797 7.299 13.985 1.00 88.44 93 LEU A N 1
ATOM 769 C CA . LEU A 1 93 ? -2.262 7.316 13.932 1.00 88.44 93 LEU A CA 1
ATOM 770 C C . LEU A 1 93 ? -2.877 5.990 14.397 1.00 88.44 93 LEU A C 1
ATOM 772 O O . LEU A 1 93 ? -3.884 5.995 15.105 1.00 88.44 93 LEU A O 1
ATOM 776 N N . ASN A 1 94 ? -2.285 4.852 14.026 1.00 86.00 94 ASN A N 1
ATOM 777 C CA . ASN A 1 94 ? -2.759 3.544 14.473 1.00 86.00 94 ASN A CA 1
ATOM 778 C C . ASN A 1 94 ? -2.614 3.376 15.990 1.00 86.00 94 ASN A C 1
ATOM 780 O O . ASN A 1 94 ? -3.556 2.909 16.626 1.00 86.00 94 ASN A O 1
ATOM 784 N N . ILE A 1 95 ? -1.488 3.788 16.582 1.00 85.88 95 ILE A N 1
ATOM 785 C CA . ILE A 1 95 ? -1.274 3.708 18.036 1.00 85.88 95 ILE A CA 1
ATOM 786 C C . ILE A 1 95 ? -2.305 4.570 18.778 1.00 85.88 95 ILE A C 1
ATOM 788 O O . ILE A 1 95 ? -2.966 4.063 19.685 1.00 85.88 95 ILE A O 1
ATOM 792 N N . SER A 1 96 ? -2.510 5.824 18.351 1.00 87.31 96 SER A N 1
ATOM 793 C CA . SER A 1 96 ? -3.503 6.727 18.960 1.00 87.31 96 SER A CA 1
ATOM 794 C C . SER A 1 96 ? -4.909 6.123 18.939 1.00 87.31 96 SER A C 1
ATOM 796 O O . SER A 1 96 ? -5.573 6.036 19.971 1.00 87.31 96 SER A O 1
ATOM 798 N N . ARG A 1 97 ? -5.339 5.606 17.781 1.00 82.56 97 ARG A N 1
ATOM 799 C CA . ARG A 1 97 ? -6.662 4.982 17.619 1.00 82.56 97 ARG A CA 1
ATOM 800 C C . ARG A 1 97 ? -6.830 3.724 18.468 1.00 82.56 97 ARG A C 1
ATOM 802 O O . ARG A 1 97 ? -7.918 3.477 18.984 1.00 82.56 97 ARG A O 1
ATOM 809 N N . ILE A 1 98 ? -5.780 2.909 18.605 1.00 80.81 98 ILE A N 1
ATOM 810 C CA . ILE A 1 98 ? -5.810 1.714 19.460 1.00 80.81 98 ILE A CA 1
ATOM 811 C C . ILE A 1 98 ? -5.972 2.120 20.927 1.00 80.81 98 ILE A C 1
ATOM 813 O O . ILE A 1 98 ? -6.744 1.479 21.642 1.00 80.81 98 ILE A O 1
ATOM 817 N N . MET A 1 99 ? -5.291 3.180 21.376 1.00 81.50 99 MET A N 1
ATOM 818 C CA . MET A 1 99 ? -5.399 3.681 22.750 1.00 81.50 99 MET A CA 1
ATOM 819 C C . MET A 1 99 ? -6.792 4.239 23.061 1.00 81.50 99 MET A C 1
ATOM 821 O O . MET A 1 99 ? -7.386 3.839 24.062 1.00 81.50 99 MET A O 1
ATOM 825 N N . GLU A 1 100 ? -7.331 5.099 22.192 1.00 80.94 100 GLU A N 1
ATOM 826 C CA . GLU A 1 100 ? -8.683 5.665 22.329 1.00 80.94 100 GLU A CA 1
ATOM 827 C C . GLU A 1 100 ? -9.748 4.562 22.380 1.00 80.94 100 GLU A C 1
ATOM 829 O O . GLU A 1 100 ? -10.553 4.498 23.304 1.00 80.94 100 GLU A O 1
ATOM 834 N N . ARG A 1 101 ? -9.702 3.603 21.449 1.00 78.06 101 ARG A N 1
ATOM 835 C CA . ARG A 1 101 ? -10.671 2.496 21.438 1.00 78.06 101 ARG A CA 1
ATOM 836 C C . ARG A 1 101 ? -10.511 1.556 22.632 1.00 78.06 101 ARG A C 1
ATOM 838 O O . ARG A 1 101 ? -11.500 1.037 23.148 1.00 78.06 101 ARG A O 1
ATOM 845 N N . SER A 1 102 ? -9.283 1.321 23.094 1.00 75.62 102 SER A N 1
ATOM 846 C CA . SER A 1 102 ? -9.035 0.451 24.252 1.00 75.62 102 SER A CA 1
ATOM 847 C C . SER A 1 102 ? -9.575 1.048 25.553 1.00 75.62 102 SER A C 1
ATOM 849 O O . SER A 1 102 ? -10.059 0.294 26.400 1.00 75.62 102 SER A O 1
ATOM 851 N N . SER A 1 103 ? -9.528 2.376 25.717 1.00 76.50 103 SER A N 1
ATOM 852 C CA . SER A 1 103 ? -10.075 3.049 26.900 1.00 76.50 103 SER A CA 1
ATOM 853 C C . SER A 1 103 ? -11.607 2.978 26.925 1.00 76.50 103 SER A C 1
ATOM 855 O O . SER A 1 103 ? -12.175 2.587 27.946 1.00 76.50 103 SER A O 1
ATOM 857 N N . GLU A 1 104 ? -12.278 3.201 25.790 1.00 75.38 104 GLU A N 1
ATOM 858 C CA . GLU A 1 104 ? -13.734 3.044 25.658 1.00 75.38 104 GLU A CA 1
ATOM 859 C C . GLU A 1 104 ? -14.200 1.612 25.961 1.00 75.38 104 GLU A C 1
ATOM 861 O O . GLU A 1 104 ? -15.156 1.397 26.716 1.00 75.38 104 GLU A O 1
ATOM 866 N N . ILE A 1 105 ? -13.505 0.610 25.409 1.00 76.62 105 ILE A N 1
ATOM 867 C CA . ILE A 1 105 ? -13.791 -0.808 25.668 1.00 76.62 105 ILE A CA 1
ATOM 868 C C . ILE A 1 105 ? -13.555 -1.139 27.150 1.00 76.62 105 ILE A C 1
ATOM 870 O O . ILE A 1 105 ? -14.335 -1.889 27.742 1.00 76.62 105 ILE A O 1
ATOM 874 N N . GLY A 1 106 ? -12.509 -0.575 27.763 1.00 75.31 106 GLY A N 1
ATOM 875 C CA . GLY A 1 106 ? -12.192 -0.735 29.182 1.00 75.31 106 GLY A CA 1
ATOM 876 C C . GLY A 1 106 ? -13.297 -0.215 30.101 1.00 75.31 106 GLY A C 1
ATOM 877 O O . GLY A 1 106 ? -13.724 -0.937 31.006 1.00 75.31 106 GLY A O 1
ATOM 878 N N . VAL A 1 107 ? -13.818 0.984 29.822 1.00 78.88 107 VAL A N 1
ATOM 879 C CA . VAL A 1 107 ? -14.924 1.592 30.578 1.00 78.88 107 VAL A CA 1
ATOM 880 C C . VAL A 1 107 ? -16.201 0.764 30.426 1.00 78.88 107 VAL A C 1
ATOM 882 O O . VAL A 1 107 ? -16.770 0.338 31.428 1.00 78.88 107 VAL A O 1
ATOM 885 N N . ARG A 1 108 ? -16.620 0.425 29.197 1.00 80.00 108 ARG A N 1
ATOM 886 C CA . ARG A 1 108 ? -17.839 -0.384 28.963 1.00 80.00 108 ARG A CA 1
ATOM 887 C C . ARG A 1 108 ? -17.781 -1.750 29.654 1.00 80.00 108 ARG A C 1
ATOM 889 O O . ARG A 1 108 ? -18.790 -2.253 30.143 1.00 80.00 108 ARG A O 1
ATOM 896 N N . LYS A 1 109 ? -16.592 -2.351 29.726 1.00 74.50 109 LYS A N 1
ATOM 897 C CA . LYS A 1 109 ? -16.369 -3.639 30.391 1.00 74.50 109 LYS A CA 1
ATOM 898 C C . LYS A 1 109 ? -16.411 -3.538 31.918 1.00 74.50 109 LYS A C 1
ATOM 900 O O . LYS A 1 109 ? -16.831 -4.501 32.554 1.00 74.50 109 LYS A O 1
ATOM 905 N N . ALA A 1 110 ? -16.017 -2.402 32.500 1.00 79.19 110 ALA A N 1
ATOM 906 C CA . ALA A 1 110 ? -16.162 -2.141 33.935 1.00 79.19 110 ALA A CA 1
ATOM 907 C C . ALA A 1 110 ? -17.639 -2.061 34.361 1.00 79.19 110 ALA A C 1
ATOM 909 O O . ALA A 1 110 ? -17.984 -2.510 35.448 1.00 79.19 110 ALA A O 1
ATOM 910 N N . PHE A 1 111 ? -18.517 -1.601 33.463 1.00 78.44 111 PHE A N 1
ATOM 911 C CA . PHE A 1 111 ? -19.976 -1.620 33.633 1.00 78.44 111 PHE A CA 1
ATOM 912 C C . PHE A 1 111 ? -20.633 -2.980 33.311 1.00 78.44 111 PHE A C 1
ATOM 914 O O . PHE A 1 111 ? -21.854 -3.074 33.236 1.00 78.44 111 PHE A O 1
ATOM 921 N N . GLY A 1 112 ? -19.854 -4.051 33.108 1.00 74.62 112 GLY A N 1
ATOM 922 C CA . GLY A 1 112 ? -20.387 -5.407 32.916 1.00 74.62 112 GLY A CA 1
ATOM 923 C C . GLY A 1 112 ? -20.861 -5.741 31.497 1.00 74.62 112 GLY A C 1
ATOM 924 O O . GLY A 1 112 ? -21.451 -6.800 31.286 1.00 74.62 112 GLY A O 1
ATOM 925 N N . ALA A 1 113 ? -20.590 -4.893 30.499 1.00 74.50 113 ALA A N 1
ATOM 926 C CA . ALA A 1 113 ? -21.002 -5.164 29.123 1.00 74.50 113 ALA A CA 1
ATOM 927 C C . ALA A 1 113 ? -20.274 -6.385 28.522 1.00 74.50 113 ALA A C 1
ATOM 929 O O . ALA A 1 113 ? -19.045 -6.523 28.608 1.00 74.50 113 ALA A O 1
ATOM 930 N N . SER A 1 114 ? -21.030 -7.254 27.838 1.00 73.38 114 SER A N 1
ATOM 931 C CA . SER A 1 114 ? -20.468 -8.376 27.079 1.00 73.38 114 SER A CA 1
ATOM 932 C C . SER A 1 114 ? -19.569 -7.857 25.956 1.00 73.38 114 SER A C 1
ATOM 934 O O . SER A 1 114 ? -20.006 -7.139 25.055 1.00 73.38 114 SER A O 1
ATOM 936 N N . SER A 1 115 ? -18.297 -8.265 25.971 1.00 70.81 115 SER A N 1
ATOM 937 C CA . SER A 1 115 ? -17.303 -7.850 24.970 1.00 70.81 115 SER A CA 1
ATOM 938 C C . SER A 1 115 ? -17.626 -8.341 23.547 1.00 70.81 115 SER A C 1
ATOM 940 O O . SER A 1 115 ? -16.969 -7.918 22.600 1.00 70.81 115 SER A O 1
ATOM 942 N N . GLY A 1 116 ? -18.599 -9.248 23.385 1.00 73.88 116 GLY A N 1
ATOM 943 C CA . GLY A 1 116 ? -19.062 -9.731 22.081 1.00 73.88 116 GLY A CA 1
ATOM 944 C C . GLY A 1 116 ? -19.949 -8.726 21.345 1.00 73.88 116 GLY A C 1
ATOM 945 O O . GLY A 1 116 ? -19.710 -8.464 20.170 1.00 73.88 116 GLY A O 1
ATOM 946 N N . ASN A 1 117 ? -20.912 -8.106 22.033 1.00 77.50 117 ASN A N 1
ATOM 947 C CA . ASN A 1 117 ? -21.858 -7.178 21.398 1.00 77.50 117 ASN A CA 1
ATOM 948 C C . ASN A 1 117 ? -21.157 -5.910 20.895 1.00 77.50 117 ASN A C 1
ATOM 950 O O . ASN A 1 117 ? -21.455 -5.422 19.810 1.00 77.50 117 ASN A O 1
ATOM 954 N N . ILE A 1 118 ? -20.169 -5.431 21.654 1.00 76.38 118 ILE A N 1
ATOM 955 C CA . ILE A 1 118 ? -19.352 -4.269 21.286 1.00 76.38 118 ILE A CA 1
ATOM 956 C C . ILE A 1 118 ? -18.561 -4.547 19.996 1.00 76.38 118 ILE A C 1
ATOM 958 O O . ILE A 1 118 ? -18.492 -3.696 19.116 1.00 76.38 118 ILE A O 1
ATOM 962 N N . LEU A 1 119 ? -18.010 -5.758 19.846 1.00 77.12 119 LEU A N 1
ATOM 963 C CA . LEU A 1 119 ? -17.271 -6.144 18.642 1.00 77.12 119 LEU A CA 1
ATOM 964 C C . LEU A 1 119 ? -18.171 -6.154 17.402 1.00 77.12 119 LEU A C 1
ATOM 966 O O . LEU A 1 119 ? -17.777 -5.636 16.363 1.00 77.12 119 LEU A O 1
ATOM 970 N N . VAL A 1 120 ? -19.367 -6.739 17.505 1.00 83.69 120 VAL A N 1
ATOM 971 C CA . VAL A 1 120 ? -20.306 -6.818 16.375 1.00 83.69 120 VAL A CA 1
ATOM 972 C C . VAL A 1 120 ? -20.735 -5.421 15.929 1.00 83.69 120 VAL A C 1
ATOM 974 O O . VAL A 1 120 ? -20.748 -5.153 14.730 1.00 83.69 120 VAL A O 1
ATOM 977 N N . GLN A 1 121 ? -20.998 -4.517 16.877 1.00 85.00 121 GLN A N 1
ATOM 978 C CA . GLN A 1 121 ? -21.324 -3.122 16.577 1.00 85.00 121 GLN A CA 1
ATOM 979 C C . GLN A 1 121 ? -20.197 -2.432 15.794 1.00 85.00 121 GLN A C 1
ATOM 981 O O . GLN A 1 121 ? -20.455 -1.831 14.754 1.00 85.00 121 GLN A O 1
ATOM 986 N N . PHE A 1 122 ? -18.945 -2.577 16.237 1.00 81.50 122 PHE A N 1
ATOM 987 C CA . PHE A 1 122 ? -17.800 -1.978 15.546 1.00 81.50 122 PHE A CA 1
ATOM 988 C C . PHE A 1 122 ? -17.532 -2.590 14.171 1.00 81.50 122 PHE A C 1
ATOM 990 O O . PHE A 1 122 ? -17.169 -1.877 13.236 1.00 81.50 122 PHE A O 1
ATOM 997 N N . VAL A 1 123 ? -17.692 -3.906 14.016 1.00 86.44 123 VAL A N 1
ATOM 998 C CA . VAL A 1 123 ? -17.550 -4.553 12.705 1.00 86.44 123 VAL A CA 1
ATOM 999 C C . VAL A 1 123 ? -18.613 -4.023 11.746 1.00 86.44 123 VAL A C 1
ATOM 1001 O O . VAL A 1 123 ? -18.281 -3.665 10.621 1.00 86.44 123 VAL A O 1
ATOM 1004 N N . PHE A 1 124 ? -19.863 -3.908 12.197 1.00 89.75 124 PHE A N 1
ATOM 1005 C CA . PHE A 1 124 ? -20.957 -3.387 11.383 1.00 89.75 124 PHE A CA 1
ATOM 1006 C C . PHE A 1 124 ? -20.716 -1.934 10.946 1.00 89.75 124 PHE A C 1
ATOM 1008 O O . PHE A 1 124 ? -20.838 -1.617 9.765 1.00 89.75 124 PHE A O 1
ATOM 1015 N N . GLU A 1 125 ? -20.283 -1.073 11.868 1.00 88.69 125 GLU A N 1
ATOM 1016 C CA . GLU A 1 125 ? -19.935 0.321 11.575 1.00 88.69 125 GLU A CA 1
ATOM 1017 C C . GLU A 1 125 ? -18.796 0.429 10.547 1.00 88.69 125 GLU A C 1
ATOM 1019 O O . GLU A 1 125 ? -18.908 1.159 9.560 1.00 88.69 125 GLU A O 1
ATOM 1024 N N . ASN A 1 126 ? -17.723 -0.355 10.713 1.00 88.19 126 ASN A N 1
ATOM 1025 C CA . ASN A 1 126 ? -16.613 -0.374 9.756 1.00 88.19 126 ASN A CA 1
ATOM 1026 C C . ASN A 1 126 ? -17.035 -0.901 8.377 1.00 88.19 126 ASN A C 1
ATOM 1028 O O . ASN A 1 126 ? -16.557 -0.395 7.361 1.00 88.19 126 ASN A O 1
ATOM 1032 N N . VAL A 1 127 ? -17.905 -1.915 8.317 1.00 90.94 127 VAL A N 1
ATOM 1033 C CA . VAL A 1 127 ? -18.416 -2.450 7.047 1.00 90.94 127 VAL A CA 1
ATOM 1034 C C . VAL A 1 127 ? -19.225 -1.383 6.315 1.00 90.94 127 VAL A C 1
ATOM 1036 O O . VAL A 1 127 ? -18.978 -1.156 5.132 1.00 90.94 127 VAL A O 1
ATOM 1039 N N . ILE A 1 128 ? -20.111 -0.667 7.013 1.00 93.56 128 ILE A N 1
ATOM 1040 C CA . ILE A 1 128 ? -20.875 0.444 6.429 1.00 93.56 128 ILE A CA 1
ATOM 1041 C C . ILE A 1 128 ? -19.934 1.527 5.892 1.00 93.56 128 ILE A C 1
ATOM 1043 O O . ILE A 1 128 ? -20.061 1.926 4.735 1.00 93.56 128 ILE A O 1
ATOM 1047 N N . LEU A 1 129 ? -18.951 1.960 6.688 1.00 91.12 129 LEU A N 1
ATOM 1048 C CA . LEU A 1 129 ? -17.967 2.961 6.262 1.00 91.12 129 LEU A CA 1
ATOM 1049 C C . LEU A 1 129 ? -17.168 2.506 5.033 1.00 91.12 129 LEU A C 1
ATOM 1051 O O . LEU A 1 129 ? -16.921 3.301 4.127 1.00 91.12 129 LEU A O 1
ATOM 1055 N N . THR A 1 130 ? -16.799 1.225 4.971 1.00 91.81 130 THR A N 1
ATOM 1056 C CA . THR A 1 130 ? -16.067 0.648 3.832 1.00 91.81 130 THR A CA 1
ATOM 1057 C C . THR A 1 130 ? -16.927 0.627 2.571 1.00 91.81 130 THR A C 1
ATOM 1059 O O . THR A 1 130 ? -16.433 0.951 1.494 1.00 91.81 130 THR A O 1
ATOM 1062 N N . ILE A 1 131 ? -18.216 0.296 2.687 1.00 92.75 131 ILE A N 1
ATOM 1063 C CA . ILE A 1 131 ? -19.152 0.306 1.556 1.00 92.75 131 ILE A CA 1
ATOM 1064 C C . ILE A 1 131 ? -19.345 1.733 1.038 1.00 92.75 131 ILE A C 1
ATOM 1066 O O . ILE A 1 131 ? -19.219 1.962 -0.162 1.00 92.75 131 ILE A O 1
ATOM 1070 N N . ILE A 1 132 ? -19.584 2.701 1.928 1.00 95.25 132 ILE A N 1
ATOM 1071 C CA . ILE A 1 132 ? -19.748 4.112 1.551 1.00 95.25 132 ILE A CA 1
ATOM 1072 C C . ILE A 1 132 ? -18.482 4.626 0.853 1.00 95.25 132 ILE A C 1
ATOM 1074 O O . ILE A 1 132 ? -18.563 5.194 -0.235 1.00 95.25 132 ILE A O 1
ATOM 1078 N N . GLY A 1 133 ? -17.305 4.369 1.432 1.00 94.00 133 GLY A N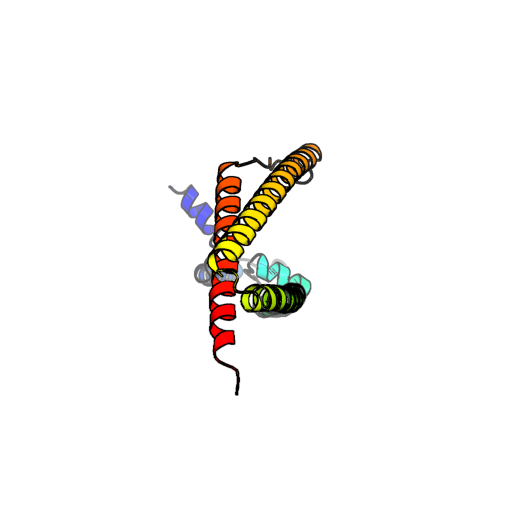 1
ATOM 1079 C CA . GLY A 1 133 ? -16.025 4.732 0.824 1.00 94.00 133 GLY A CA 1
ATOM 1080 C C . GLY A 1 133 ? -15.795 4.053 -0.528 1.00 94.00 133 GLY A C 1
ATOM 1081 O O . GLY A 1 133 ? -15.321 4.694 -1.463 1.00 94.00 133 GLY A O 1
ATOM 1082 N N . GLY A 1 134 ? -16.186 2.783 -0.661 1.00 93.25 134 GLY A N 1
ATOM 1083 C CA . GLY A 1 134 ? -16.127 2.035 -1.915 1.00 93.25 134 GLY A CA 1
ATOM 1084 C C . GLY A 1 134 ? -16.997 2.656 -3.007 1.00 93.25 134 GLY A C 1
ATOM 1085 O O . GLY A 1 134 ? -16.520 2.852 -4.122 1.00 93.25 134 GLY A O 1
ATOM 1086 N N . VAL A 1 135 ? -18.239 3.031 -2.689 1.00 93.75 135 VAL A N 1
ATOM 1087 C CA . VAL A 1 135 ? -19.153 3.700 -3.632 1.00 93.75 135 VAL A CA 1
ATOM 1088 C C . VAL A 1 135 ? -18.595 5.055 -4.069 1.00 93.75 135 VAL A C 1
ATOM 1090 O O . VAL A 1 135 ? -18.559 5.346 -5.263 1.00 93.75 135 VAL A O 1
ATOM 1093 N N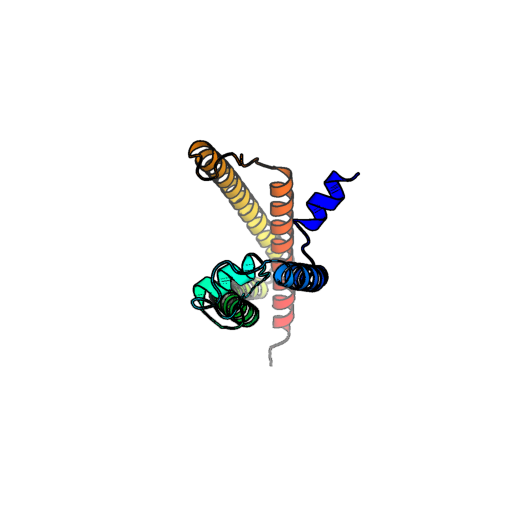 . ILE A 1 136 ? -18.097 5.863 -3.130 1.00 95.56 136 ILE A N 1
ATOM 1094 C CA . ILE A 1 136 ? -17.483 7.160 -3.450 1.00 95.56 136 ILE A CA 1
ATOM 1095 C C . ILE A 1 136 ? -16.254 6.964 -4.348 1.00 95.56 136 ILE A C 1
ATOM 1097 O O . ILE A 1 136 ? -16.114 7.637 -5.370 1.00 95.56 136 ILE A O 1
ATOM 1101 N N . GLY A 1 137 ? -15.385 6.008 -4.009 1.00 93.25 137 GLY A N 1
ATOM 1102 C CA . GLY A 1 137 ? -14.203 5.676 -4.803 1.00 93.25 137 GLY A CA 1
ATOM 1103 C C . GLY A 1 137 ? -14.550 5.198 -6.214 1.00 93.25 137 GLY A C 1
ATOM 1104 O O . GLY A 1 137 ? -13.891 5.597 -7.171 1.00 93.25 137 GLY A O 1
ATOM 1105 N N . PHE A 1 138 ? -15.612 4.404 -6.360 1.00 91.25 138 PHE A N 1
ATOM 1106 C CA . PHE A 1 138 ? -16.119 3.949 -7.655 1.00 91.25 138 PHE A CA 1
ATOM 1107 C C . PHE A 1 138 ? -16.552 5.120 -8.544 1.00 91.25 138 PHE A C 1
ATOM 1109 O O . PHE A 1 138 ? -16.131 5.211 -9.697 1.00 91.25 138 PHE A O 1
ATOM 1116 N N . VAL A 1 139 ? -17.352 6.041 -7.997 1.00 93.12 139 VAL A N 1
ATOM 1117 C CA . VAL A 1 139 ? -17.848 7.217 -8.729 1.00 93.12 139 VAL A CA 1
ATOM 1118 C C . VAL A 1 139 ? -16.689 8.115 -9.166 1.00 93.12 139 VAL A C 1
ATOM 1120 O O . VAL A 1 139 ? -16.624 8.524 -10.326 1.00 93.12 139 VAL A O 1
ATOM 1123 N N . LEU A 1 140 ? -15.734 8.373 -8.268 1.00 93.88 140 LEU A N 1
ATOM 1124 C CA . LEU A 1 140 ? -14.551 9.176 -8.584 1.00 93.88 140 LEU A CA 1
ATOM 1125 C C . LEU A 1 140 ? -13.670 8.514 -9.649 1.00 93.88 140 LEU A C 1
ATOM 1127 O O . LEU A 1 140 ? -13.218 9.190 -10.571 1.00 93.88 140 LEU A O 1
ATOM 1131 N N . ALA A 1 141 ? -13.447 7.200 -9.558 1.00 91.44 141 ALA A N 1
ATOM 1132 C CA . ALA A 1 141 ? -12.666 6.462 -10.546 1.00 91.44 141 ALA A CA 1
ATOM 1133 C C . ALA A 1 141 ? -13.305 6.533 -11.940 1.00 91.44 141 ALA A C 1
ATOM 1135 O O . ALA A 1 141 ? -12.604 6.774 -12.922 1.00 91.44 141 ALA A O 1
ATOM 1136 N N . PHE A 1 142 ? -14.630 6.383 -12.026 1.00 89.88 142 PHE A N 1
ATOM 1137 C CA . PHE A 1 142 ? -15.365 6.509 -13.283 1.00 89.88 142 PHE A CA 1
ATOM 1138 C C . PHE A 1 142 ? -15.192 7.902 -13.907 1.00 89.88 142 PHE A C 1
ATOM 1140 O O . PHE A 1 142 ? -14.838 8.018 -15.083 1.00 89.88 142 PHE A O 1
ATOM 1147 N N . PHE A 1 143 ? -15.356 8.958 -13.105 1.00 91.56 143 PHE A N 1
ATOM 1148 C CA . PHE A 1 143 ? -15.212 10.337 -13.571 1.00 91.56 143 PHE A CA 1
ATOM 1149 C C . PHE A 1 143 ? -13.781 10.660 -14.028 1.00 91.56 143 PHE A C 1
ATOM 1151 O O . PHE A 1 143 ? -13.577 11.298 -15.064 1.00 91.56 143 PHE A O 1
ATOM 1158 N N . LEU A 1 144 ? -12.775 10.178 -13.291 1.00 90.56 144 LEU A N 1
ATOM 1159 C CA . LEU A 1 144 ? -11.368 10.345 -13.655 1.00 90.56 144 LEU A CA 1
ATOM 1160 C C . LEU A 1 144 ? -11.036 9.646 -14.973 1.00 90.56 144 LEU A C 1
ATOM 1162 O O . LEU A 1 144 ? -10.414 10.257 -15.838 1.00 90.56 144 LEU A O 1
ATOM 1166 N N . ILE A 1 145 ? -11.482 8.401 -15.158 1.00 89.00 145 ILE A N 1
ATOM 1167 C CA . ILE A 1 145 ? -11.253 7.653 -16.401 1.00 89.00 145 ILE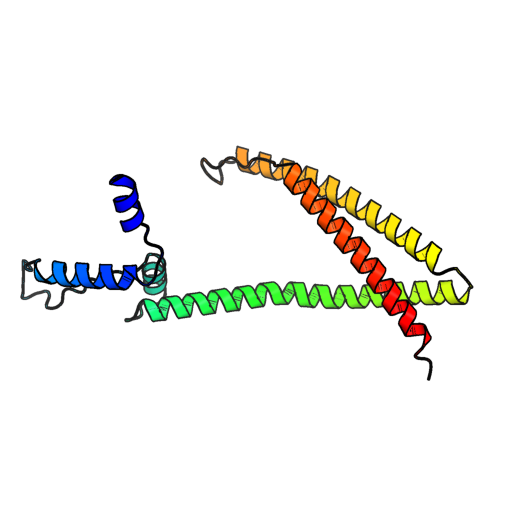 A CA 1
ATOM 1168 C C . ILE A 1 145 ? -11.879 8.386 -17.590 1.00 89.00 145 ILE A C 1
ATOM 1170 O O . ILE A 1 145 ? -11.229 8.540 -18.623 1.00 89.00 145 ILE A O 1
ATOM 1174 N N . GLN A 1 146 ? -13.107 8.888 -17.442 1.00 87.81 146 GLN A N 1
ATOM 1175 C CA . GLN A 1 146 ? -13.779 9.637 -18.502 1.00 87.81 146 GLN A CA 1
ATOM 1176 C C . GLN A 1 146 ? -13.039 10.939 -18.840 1.00 87.81 146 GLN A C 1
ATOM 1178 O O . GLN A 1 146 ? -12.813 11.240 -20.011 1.00 87.81 146 GLN A O 1
ATOM 1183 N N . THR A 1 147 ? -12.606 11.687 -17.825 1.00 88.44 147 THR A N 1
ATOM 1184 C CA . THR A 1 147 ? -11.868 12.948 -18.006 1.00 88.44 147 THR A CA 1
ATOM 1185 C C . THR A 1 147 ? -10.520 12.718 -18.696 1.00 88.44 147 THR A C 1
ATOM 1187 O O . THR A 1 147 ? -10.131 13.452 -19.607 1.00 88.44 147 THR A O 1
ATOM 1190 N N . ILE A 1 148 ? -9.809 11.663 -18.299 1.00 87.56 148 ILE A N 1
ATOM 1191 C CA . ILE A 1 148 ? -8.519 11.287 -18.885 1.00 87.56 148 ILE A CA 1
ATOM 1192 C C . ILE A 1 148 ? -8.683 10.826 -20.340 1.00 87.56 148 ILE A C 1
ATOM 1194 O O . ILE A 1 148 ? -7.926 11.261 -21.206 1.00 87.56 148 ILE A O 1
ATOM 1198 N N . ASN A 1 149 ? -9.688 9.998 -20.635 1.00 86.25 149 ASN A N 1
ATOM 1199 C CA . ASN A 1 149 ? -9.949 9.548 -22.004 1.00 86.25 149 ASN A CA 1
ATOM 1200 C C . ASN A 1 149 ? -10.344 10.721 -22.925 1.00 86.25 149 ASN A C 1
ATOM 1202 O O . ASN A 1 149 ? -9.901 10.771 -24.070 1.00 86.25 149 ASN A O 1
ATOM 1206 N N . ASN A 1 150 ? -11.110 11.696 -22.424 1.00 84.31 150 ASN A N 1
ATOM 1207 C CA . ASN A 1 150 ? -11.515 12.876 -23.197 1.00 84.31 150 ASN A CA 1
ATOM 1208 C C . ASN A 1 150 ? -10.354 13.842 -23.479 1.00 84.31 150 ASN A C 1
ATOM 1210 O O . ASN A 1 150 ? -10.330 14.489 -24.522 1.00 84.31 150 ASN A O 1
ATOM 1214 N N . SER A 1 151 ? -9.393 13.950 -22.560 1.00 82.00 151 SER A N 1
ATOM 1215 C CA . SER A 1 151 ? -8.254 14.871 -22.683 1.00 82.00 151 SER A CA 1
ATOM 1216 C C . SER A 1 151 ? -7.132 14.361 -23.595 1.00 82.00 151 SER A C 1
ATOM 1218 O O . SER A 1 151 ? -6.179 15.098 -23.831 1.00 82.00 151 SER A O 1
ATOM 1220 N N . GLN A 1 152 ? -7.212 13.120 -24.100 1.00 76.31 152 GLN A N 1
ATOM 1221 C CA . GLN A 1 152 ? -6.165 12.462 -24.906 1.00 76.31 152 GLN A CA 1
ATOM 1222 C C . GLN A 1 152 ? -4.757 12.505 -24.273 1.00 76.31 152 GLN A C 1
ATOM 1224 O O . GLN A 1 152 ? -3.751 12.308 -24.955 1.00 76.31 152 GLN A O 1
ATOM 1229 N N . ALA A 1 153 ? -4.666 12.701 -22.952 1.00 70.75 153 ALA A N 1
ATOM 1230 C CA . ALA A 1 153 ? -3.403 12.880 -22.236 1.00 70.75 153 ALA A CA 1
ATOM 1231 C C . ALA A 1 153 ? -2.473 11.651 -22.314 1.00 70.75 153 ALA A C 1
ATOM 1233 O O . ALA A 1 153 ? -1.262 11.780 -22.151 1.00 70.75 153 ALA A O 1
ATOM 1234 N N . LEU A 1 154 ? -3.030 10.461 -22.581 1.00 68.12 154 LEU A N 1
ATOM 1235 C CA . LEU A 1 154 ? -2.290 9.205 -22.758 1.00 68.12 154 LEU A CA 1
ATOM 1236 C C . LEU A 1 154 ? -2.171 8.743 -24.228 1.00 68.12 154 LEU A C 1
ATOM 1238 O O . LEU A 1 154 ? -1.748 7.613 -24.486 1.00 68.12 154 LEU A O 1
ATOM 1242 N N . GLY A 1 155 ? -2.513 9.583 -25.211 1.00 73.31 155 GLY A N 1
ATOM 1243 C CA . GLY A 1 155 ? -2.501 9.197 -26.628 1.00 73.31 155 GLY A CA 1
ATOM 1244 C C . GLY A 1 155 ? -3.551 8.121 -26.955 1.00 73.31 155 GLY A C 1
ATOM 1245 O O . GLY A 1 155 ? -4.684 8.205 -26.498 1.00 73.31 155 GLY A O 1
ATOM 1246 N N . ASN A 1 156 ? -3.186 7.090 -27.733 1.00 71.19 156 ASN A N 1
ATOM 1247 C CA . ASN A 1 156 ? -4.092 6.010 -28.186 1.00 71.19 156 ASN A CA 1
ATOM 1248 C C . ASN A 1 156 ? -4.423 4.939 -27.120 1.00 71.19 156 ASN A C 1
ATOM 1250 O O . ASN A 1 156 ? -4.981 3.889 -27.444 1.00 71.19 156 ASN A O 1
ATOM 1254 N N . VAL A 1 157 ? -4.060 5.152 -25.853 1.00 74.25 157 VAL A N 1
ATOM 1255 C CA . VAL A 1 157 ? -4.359 4.197 -24.778 1.00 74.25 157 VAL A CA 1
ATOM 1256 C C . VAL A 1 157 ? -5.703 4.544 -24.148 1.00 74.25 157 VAL A C 1
ATOM 1258 O O . VAL A 1 157 ? -5.804 5.475 -23.355 1.00 74.25 157 VAL A O 1
ATOM 1261 N N . VAL A 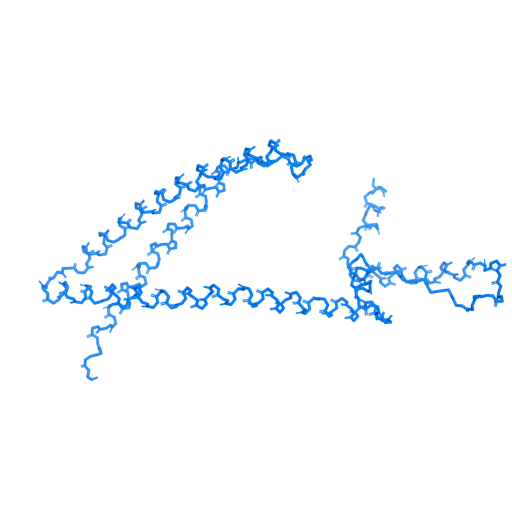1 158 ? -6.735 3.769 -24.485 1.00 77.44 158 VAL A N 1
ATOM 1262 C CA . VAL A 1 158 ? -8.067 3.900 -23.881 1.00 77.44 158 VAL A CA 1
ATOM 1263 C C . VAL A 1 158 ? -8.090 3.150 -22.552 1.00 77.44 158 VAL A C 1
ATOM 1265 O O . VAL A 1 158 ? -7.932 1.927 -22.515 1.00 77.44 158 VAL A O 1
ATOM 1268 N N . LEU A 1 159 ? -8.303 3.871 -21.452 1.00 79.56 159 LEU A N 1
ATOM 1269 C CA . LEU A 1 159 ? -8.496 3.256 -20.143 1.00 79.56 159 LEU A CA 1
ATOM 1270 C C . LEU A 1 159 ? -9.883 2.613 -20.088 1.00 79.56 159 LEU A C 1
ATOM 1272 O O . LEU A 1 159 ? -10.899 3.297 -20.220 1.00 79.56 159 LEU A O 1
ATOM 1276 N N . GLN A 1 160 ? -9.915 1.295 -19.887 1.00 81.19 160 GLN A N 1
ATOM 1277 C CA . GLN A 1 160 ? -11.150 0.540 -19.699 1.00 81.19 160 GLN A CA 1
ATOM 1278 C C . GLN A 1 160 ? -11.401 0.272 -18.218 1.00 81.19 160 GLN A C 1
ATOM 1280 O O . GLN A 1 160 ? -10.504 -0.136 -17.478 1.00 81.19 160 GLN A O 1
ATOM 1285 N N . PHE A 1 161 ? -12.647 0.471 -17.797 1.00 81.50 161 PHE A N 1
ATOM 1286 C CA . PHE A 1 161 ? -13.070 0.168 -16.440 1.00 81.50 161 PHE A CA 1
ATOM 1287 C C . PHE A 1 161 ? -13.426 -1.318 -16.311 1.00 81.50 161 PHE A C 1
ATOM 1289 O O . PHE A 1 161 ? -14.333 -1.806 -16.982 1.00 81.50 161 PHE A O 1
ATOM 1296 N N . ASN A 1 162 ? -12.733 -2.035 -15.424 1.00 87.44 162 ASN A N 1
ATOM 1297 C CA . ASN A 1 162 ? -13.030 -3.432 -15.122 1.00 87.44 162 ASN A CA 1
ATOM 1298 C C . ASN A 1 162 ? -13.664 -3.557 -13.727 1.00 87.44 162 ASN A C 1
ATOM 1300 O O . ASN A 1 162 ? -12.974 -3.499 -12.707 1.00 87.44 162 ASN A O 1
ATOM 1304 N N . GLY A 1 163 ? -14.981 -3.775 -13.687 1.00 87.06 163 GLY A N 1
ATOM 1305 C CA . GLY A 1 163 ? -15.736 -3.920 -12.438 1.00 87.06 163 GLY A CA 1
ATOM 1306 C C . GLY A 1 163 ? -15.324 -5.129 -11.589 1.00 87.06 163 GLY A C 1
ATOM 1307 O O . GLY A 1 163 ? -15.475 -5.101 -10.371 1.00 87.06 163 GLY A O 1
ATOM 1308 N N . ILE A 1 164 ? -14.732 -6.164 -12.191 1.00 89.12 164 ILE A N 1
ATOM 1309 C CA . ILE A 1 164 ? -14.269 -7.353 -11.461 1.00 89.12 164 ILE A CA 1
ATOM 1310 C C . ILE A 1 164 ? -13.083 -6.992 -10.556 1.00 89.12 164 ILE A C 1
ATOM 1312 O O . ILE A 1 164 ? -13.029 -7.407 -9.400 1.00 89.12 164 ILE A O 1
ATOM 1316 N N . VAL A 1 165 ? -12.156 -6.166 -11.052 1.00 90.31 165 VAL A N 1
ATOM 1317 C CA . VAL A 1 165 ? -11.006 -5.686 -10.265 1.00 90.31 165 VAL A CA 1
ATOM 1318 C C . VAL A 1 165 ? -11.482 -4.852 -9.078 1.00 90.31 165 VAL A C 1
ATOM 1320 O O . VAL A 1 165 ? -10.961 -4.995 -7.971 1.00 90.31 165 VAL A O 1
ATOM 1323 N N . PHE A 1 166 ? -12.522 -4.040 -9.282 1.00 90.06 166 PHE A N 1
ATOM 1324 C CA . PHE A 1 166 ? -13.146 -3.277 -8.208 1.00 90.06 166 PHE A CA 1
ATOM 1325 C C . PHE A 1 166 ? -13.729 -4.195 -7.123 1.00 90.06 166 PHE A C 1
ATOM 1327 O O . PHE A 1 166 ? -13.432 -4.001 -5.944 1.00 90.06 166 PHE A O 1
ATOM 1334 N N . ILE A 1 167 ? -14.465 -5.247 -7.498 1.00 91.00 167 ILE A N 1
ATOM 1335 C CA . ILE A 1 167 ? -15.018 -6.215 -6.536 1.00 91.00 167 ILE A CA 1
ATOM 1336 C C . ILE A 1 167 ? -13.903 -6.895 -5.734 1.00 91.00 167 ILE A C 1
ATOM 1338 O O . ILE A 1 167 ? -13.988 -6.951 -4.507 1.00 91.00 167 ILE A O 1
ATOM 1342 N N . TYR A 1 168 ? -12.831 -7.357 -6.386 1.00 93.31 168 TYR A N 1
ATOM 1343 C CA . TYR A 1 168 ? -11.691 -7.943 -5.673 1.00 93.31 168 TYR A CA 1
ATOM 1344 C C . TYR A 1 168 ? -11.051 -6.954 -4.696 1.00 93.31 168 TYR A C 1
ATOM 1346 O O . TYR A 1 168 ? -10.756 -7.326 -3.561 1.00 93.31 168 TYR A O 1
ATOM 1354 N N . SER A 1 169 ? -10.875 -5.694 -5.100 1.00 91.12 169 SER A N 1
ATOM 1355 C CA . SER A 1 169 ? -10.314 -4.661 -4.225 1.00 91.12 169 SER A CA 1
ATOM 1356 C C . SER A 1 169 ? -11.194 -4.407 -2.996 1.00 91.12 169 SER A C 1
ATOM 1358 O O . SER A 1 169 ? -10.688 -4.345 -1.876 1.00 91.12 169 SER A O 1
ATOM 1360 N N . LEU A 1 170 ? -12.517 -4.375 -3.181 1.00 92.00 170 LEU A N 1
ATOM 1361 C CA . LEU A 1 170 ? -13.487 -4.163 -2.112 1.00 92.00 170 LEU A CA 1
ATOM 1362 C C . LEU A 1 170 ? -13.515 -5.347 -1.138 1.00 92.00 170 LEU A C 1
ATOM 1364 O O . LEU A 1 170 ? -13.518 -5.144 0.077 1.00 92.00 170 LEU A O 1
ATOM 1368 N N . LEU A 1 171 ? -13.457 -6.579 -1.655 1.00 92.50 171 LEU A N 1
ATOM 1369 C CA . LEU A 1 171 ? -13.356 -7.791 -0.837 1.00 92.50 171 LEU A CA 1
ATOM 1370 C C . LEU A 1 171 ? -12.078 -7.800 0.002 1.00 92.50 171 LEU A C 1
ATOM 1372 O O . LEU A 1 171 ? -12.135 -8.067 1.201 1.00 92.50 171 LEU A O 1
ATOM 1376 N N . ILE A 1 172 ? -10.935 -7.468 -0.602 1.00 93.25 172 ILE A N 1
ATOM 1377 C CA . ILE A 1 172 ? -9.655 -7.385 0.107 1.00 93.25 172 ILE A CA 1
ATOM 1378 C C . ILE A 1 172 ? -9.741 -6.336 1.224 1.00 93.25 172 ILE A C 1
ATOM 1380 O O . ILE A 1 172 ? -9.407 -6.644 2.367 1.00 93.25 172 ILE A O 1
ATOM 1384 N N . CYS A 1 173 ? -10.247 -5.132 0.939 1.00 91.38 173 CYS A N 1
ATOM 1385 C CA . CYS A 1 173 ? -10.426 -4.087 1.951 1.00 91.38 173 CYS A CA 1
ATOM 1386 C C . CYS A 1 173 ? -11.306 -4.546 3.122 1.00 91.38 173 CYS A C 1
ATOM 1388 O O . CYS A 1 173 ? -10.960 -4.305 4.280 1.00 91.38 173 CYS A O 1
ATOM 1390 N N . LEU A 1 174 ? -12.406 -5.245 2.837 1.00 90.94 174 LEU A N 1
ATOM 1391 C CA . LEU A 1 174 ? -13.330 -5.739 3.855 1.00 90.94 174 LEU A CA 1
ATOM 1392 C C . LEU A 1 174 ? -12.677 -6.822 4.730 1.00 90.94 174 LEU A C 1
ATOM 1394 O O . LEU A 1 174 ? -12.767 -6.760 5.957 1.00 90.94 174 LEU A O 1
ATOM 1398 N N . ILE A 1 175 ? -11.938 -7.758 4.124 1.00 92.25 175 ILE A N 1
ATOM 1399 C CA . ILE A 1 175 ? -11.183 -8.796 4.844 1.00 92.25 175 ILE A CA 1
ATOM 1400 C 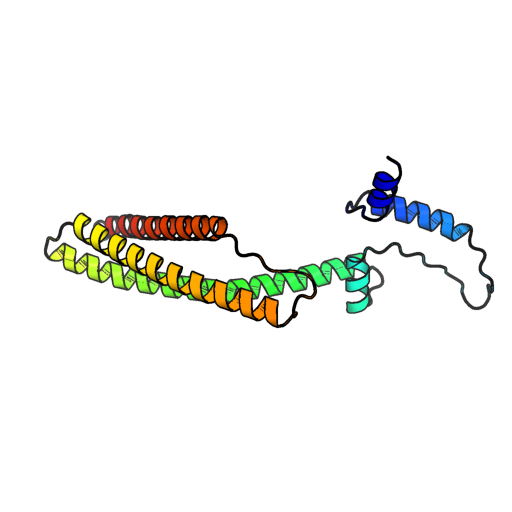C . ILE A 1 175 ? -10.123 -8.167 5.757 1.00 92.25 175 ILE A C 1
ATOM 1402 O O . ILE A 1 175 ? -10.034 -8.523 6.935 1.00 92.25 175 ILE A O 1
ATOM 1406 N N . PHE A 1 176 ? -9.344 -7.207 5.251 1.00 89.56 176 PHE A N 1
ATOM 1407 C CA . PHE A 1 176 ? -8.340 -6.501 6.052 1.00 89.56 176 PHE A CA 1
ATOM 1408 C C . PHE A 1 176 ? -8.970 -5.717 7.208 1.00 89.56 176 PHE A C 1
ATOM 1410 O O . PHE A 1 176 ? -8.450 -5.755 8.326 1.00 89.56 176 PHE A O 1
ATOM 1417 N N . GLY A 1 177 ? -10.103 -5.050 6.968 1.00 87.69 177 GLY A N 1
ATOM 1418 C CA . GLY A 1 177 ? -10.854 -4.334 7.998 1.00 87.69 177 GLY A CA 1
ATOM 1419 C C . GLY A 1 177 ? -11.302 -5.256 9.132 1.00 87.69 177 GLY A C 1
ATOM 1420 O O . GLY A 1 177 ? -11.018 -4.980 10.297 1.00 87.69 177 GLY A O 1
ATOM 1421 N N . ILE A 1 178 ? -11.920 -6.393 8.798 1.00 87.81 178 ILE A N 1
ATOM 1422 C CA . ILE A 1 178 ? -12.352 -7.392 9.789 1.00 87.81 178 ILE A CA 1
ATOM 1423 C C . ILE A 1 178 ? -11.153 -7.972 10.547 1.00 87.81 178 ILE A C 1
ATOM 1425 O O . ILE A 1 178 ? -11.204 -8.103 11.771 1.00 87.81 178 ILE A O 1
ATOM 1429 N N . CYS A 1 179 ? -10.059 -8.289 9.848 1.00 88.38 179 CYS A N 1
ATOM 1430 C CA . CYS A 1 179 ? -8.847 -8.822 10.467 1.00 88.38 179 CYS A CA 1
ATOM 1431 C C . CYS A 1 179 ? -8.258 -7.843 11.497 1.00 88.38 179 CYS A C 1
ATOM 1433 O O . CYS A 1 179 ? -7.913 -8.247 12.609 1.00 88.38 179 CYS A O 1
ATOM 1435 N N . ARG A 1 180 ? -8.228 -6.540 11.175 1.00 84.75 180 ARG A N 1
ATOM 1436 C CA . ARG A 1 180 ? -7.787 -5.481 12.097 1.00 84.75 180 ARG A CA 1
ATOM 1437 C C . ARG A 1 180 ? -8.644 -5.431 13.365 1.00 84.75 180 ARG A C 1
ATOM 1439 O O . ARG A 1 180 ? -8.098 -5.362 14.464 1.00 84.75 180 ARG A O 1
ATOM 1446 N N . GLU A 1 181 ? -9.968 -5.479 13.231 1.00 83.38 181 GLU A N 1
ATOM 1447 C CA . GLU A 1 181 ? -10.882 -5.450 14.386 1.00 83.38 181 GLU A CA 1
ATOM 1448 C C . GLU A 1 181 ? -10.781 -6.727 15.238 1.00 83.38 181 GLU A C 1
ATOM 1450 O O . GLU A 1 181 ? -10.836 -6.678 16.470 1.00 83.38 181 GLU A O 1
ATOM 1455 N N . LEU A 1 182 ? -10.549 -7.880 14.604 1.00 82.06 182 LEU A N 1
ATOM 1456 C CA . LEU A 1 182 ? -10.301 -9.131 15.318 1.00 82.06 182 LEU A CA 1
ATOM 1457 C C . LEU A 1 182 ? -8.973 -9.096 16.089 1.00 82.06 182 LEU A C 1
ATOM 1459 O O . LEU A 1 182 ? -8.918 -9.561 17.229 1.00 82.06 182 LEU A O 1
ATOM 1463 N N . PHE A 1 183 ? -7.922 -8.520 15.504 1.00 82.38 183 PHE A N 1
ATOM 1464 C CA . PHE A 1 183 ? -6.636 -8.327 16.173 1.00 82.38 183 PHE A CA 1
ATOM 1465 C C . PHE A 1 183 ? -6.771 -7.420 17.405 1.00 82.38 183 PHE A C 1
ATOM 1467 O O . PHE A 1 183 ? -6.302 -7.777 18.488 1.00 82.38 183 PHE A O 1
ATOM 1474 N N . LEU A 1 184 ? -7.504 -6.307 17.285 1.00 75.31 184 LEU A N 1
ATOM 1475 C CA . LEU A 1 184 ? -7.780 -5.400 18.404 1.00 75.31 184 LEU A CA 1
ATOM 1476 C C . LEU A 1 184 ? -8.470 -6.125 19.573 1.00 75.31 184 LEU A C 1
ATOM 1478 O O . LEU A 1 184 ? -8.114 -5.932 20.736 1.00 75.31 184 LEU A O 1
ATOM 1482 N N . ARG A 1 185 ? -9.406 -7.038 19.278 1.00 75.69 185 ARG A N 1
ATOM 1483 C CA . ARG A 1 185 ? -10.066 -7.875 20.293 1.00 75.69 185 ARG A CA 1
ATOM 1484 C C . ARG A 1 185 ? -9.073 -8.732 21.087 1.00 75.69 185 ARG A C 1
ATOM 1486 O O . ARG A 1 185 ? -9.263 -8.911 22.293 1.00 75.69 185 ARG A O 1
ATOM 1493 N N . ILE A 1 186 ? -8.061 -9.301 20.426 1.00 72.81 186 ILE A N 1
ATOM 1494 C CA . ILE A 1 186 ? -7.038 -10.147 21.065 1.00 72.81 186 ILE A CA 1
ATOM 1495 C C . ILE A 1 186 ? -6.187 -9.302 22.018 1.00 72.81 186 ILE A C 1
ATOM 1497 O O . ILE A 1 186 ? -5.983 -9.703 23.167 1.00 72.81 186 ILE A O 1
ATOM 1501 N N . GLU A 1 187 ? -5.776 -8.110 21.586 1.00 71.50 187 GLU A N 1
ATOM 1502 C CA . GLU A 1 187 ? -4.962 -7.198 22.395 1.00 71.50 187 GLU A CA 1
ATOM 1503 C C . GLU A 1 187 ? -5.733 -6.689 23.628 1.00 71.50 187 GLU A C 1
ATOM 1505 O O . GLU A 1 187 ? -5.258 -6.798 24.762 1.00 71.50 187 GLU A O 1
ATOM 1510 N N . CYS A 1 188 ? -7.003 -6.296 23.465 1.00 63.72 188 CYS A N 1
ATOM 1511 C CA . CYS A 1 188 ? -7.869 -5.935 24.595 1.00 63.72 188 CYS A CA 1
ATOM 1512 C C . CYS A 1 188 ? -8.147 -7.110 25.558 1.00 63.72 188 CYS A C 1
ATOM 1514 O O . CYS A 1 188 ? -8.508 -6.898 26.721 1.00 63.72 188 CYS A O 1
ATOM 1516 N N . ARG A 1 189 ? -7.999 -8.370 25.116 1.00 62.88 189 ARG A N 1
ATOM 1517 C CA . ARG A 1 189 ? -8.066 -9.547 26.003 1.00 62.88 189 ARG A CA 1
ATOM 1518 C C . ARG A 1 189 ? -6.812 -9.656 26.873 1.00 62.88 189 ARG A C 1
ATOM 1520 O O . ARG A 1 189 ? -6.932 -10.038 28.036 1.00 62.88 189 ARG A O 1
ATOM 1527 N N . LYS A 1 190 ? -5.647 -9.290 26.329 1.00 56.62 190 LYS A N 1
ATOM 1528 C CA . LYS A 1 190 ? -4.328 -9.338 26.983 1.00 56.62 190 LYS A CA 1
ATOM 1529 C C . LYS A 1 190 ? -4.176 -8.303 28.100 1.00 56.62 190 LYS A C 1
ATOM 1531 O O . LYS A 1 190 ? -3.652 -8.637 29.161 1.00 56.62 190 LYS A O 1
ATOM 1536 N N . CYS A 1 191 ? -4.745 -7.105 27.947 1.00 49.72 191 CYS A N 1
ATOM 1537 C CA . CYS A 1 191 ? -4.768 -6.083 29.008 1.00 49.72 191 CYS A CA 1
ATOM 1538 C C . CYS A 1 191 ? -5.506 -6.511 30.293 1.00 49.72 191 CYS A C 1
ATOM 1540 O O . CYS A 1 191 ? -5.349 -5.866 31.326 1.00 49.72 191 CYS A O 1
ATOM 1542 N N . ARG A 1 192 ? -6.265 -7.619 30.283 1.00 48.59 192 ARG A N 1
ATOM 1543 C CA . ARG A 1 192 ? -6.875 -8.197 31.495 1.00 48.59 192 ARG A CA 1
ATOM 1544 C C . ARG A 1 192 ? -5.830 -8.745 32.490 1.00 48.59 192 ARG A C 1
ATOM 1546 O O . ARG A 1 192 ? -6.175 -8.919 33.651 1.00 48.59 192 ARG A O 1
ATOM 1553 N N . PHE A 1 193 ? -4.581 -8.990 32.072 1.00 45.69 193 PHE A N 1
ATOM 1554 C CA . PHE A 1 193 ? -3.559 -9.655 32.898 1.00 45.69 193 PHE A CA 1
ATOM 1555 C C . PHE A 1 193 ? -2.381 -8.782 33.359 1.00 45.69 193 PHE A C 1
ATOM 1557 O O . PHE A 1 193 ? -1.514 -9.279 34.071 1.00 45.69 193 PHE A O 1
ATOM 1564 N N . ARG A 1 194 ? -2.348 -7.482 33.037 1.00 41.34 194 ARG A N 1
ATOM 1565 C CA . ARG A 1 194 ? -1.288 -6.567 33.503 1.00 41.34 194 ARG A CA 1
ATOM 1566 C C . ARG A 1 194 ? -1.809 -5.603 34.573 1.00 41.34 194 ARG A C 1
ATOM 1568 O O . ARG A 1 194 ? -1.768 -4.392 34.417 1.00 41.34 194 ARG A O 1
ATOM 1575 N N . LYS A 1 195 ? -2.344 -6.177 35.652 1.00 40.72 195 LYS A N 1
ATOM 1576 C CA . LYS A 1 195 ? -2.456 -5.527 36.965 1.00 40.72 195 LYS A CA 1
ATOM 1577 C C . LYS A 1 195 ? -1.541 -6.277 37.932 1.00 40.72 195 LYS A C 1
ATOM 1579 O O . LYS A 1 195 ? -2.004 -7.146 38.662 1.00 40.72 195 LYS A O 1
ATOM 1584 N N . ARG A 1 196 ? -0.250 -5.970 37.867 1.00 37.38 196 ARG A N 1
ATOM 1585 C CA . ARG A 1 196 ? 0.679 -5.877 38.998 1.00 37.38 196 ARG A CA 1
ATOM 1586 C C . ARG A 1 196 ? 1.741 -4.865 38.612 1.00 37.38 196 ARG A C 1
ATOM 1588 O O . ARG A 1 196 ? 2.164 -4.918 37.434 1.00 37.38 196 ARG A O 1
#

Foldseek 3Di:
DVVVVVVCLVVVPDPVSLVVVVVVQVVVQVVDDDPDCPPDPDDDDDPDDPLLVVQCVVVVDPDSVVSSVVVVVVVVVVVVVVVVVVVVVVVVVVVVVLVVVLVVLVVCVVVVDDSVVVLVVVLVVVLVVLVVVLVVVVVVVVVVLVVCQVVCPVPPDRDDDDVVVSVVVSVVVSVVSSVVSVVSSVVSVVVVPPDD

pLDDT: mean 75.48, std 15.92, range [30.77, 95.56]